Protein 6JM5 (pdb70)

Solvent-accessible surface area: 13372 Å² total; per-residue (Å²): 187,49,20,65,19,104,77,40,41,101,81,136,103,24,109,53,58,30,71,10,86,7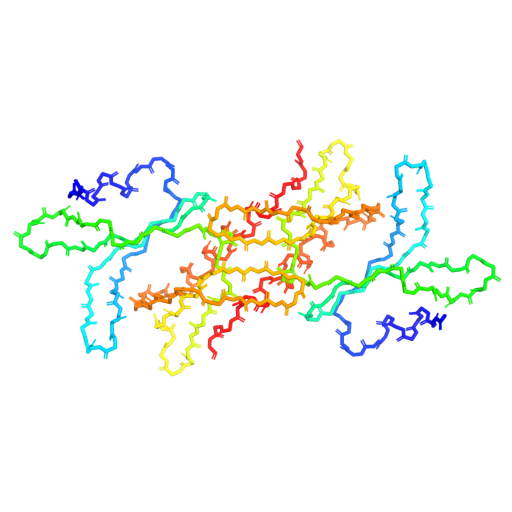,27,78,195,60,78,112,88,62,64,2,20,0,0,0,16,46,75,33,4,34,2,0,46,71,31,154,98,116,204,37,40,0,105,72,78,18,139,33,10,0,40,2,6,6,58,0,30,8,148,163,203,81,54,68,28,2,13,0,58,5,4,41,11,29,78,115,28,72,95,67,118,35,101,19,94,1,39,1,94,116,4,54,98,0,6,127,11,0,35,87,11,12,26,130,42,14,43,39,31,102,83,106,28,67,18,103,80,38,40,102,83,132,102,24,111,51,55,32,70,11,90,3,25,76,186,62,78,108,76,63,61,2,18,0,0,0,17,46,76,33,6,32,1,0,34,69,20,152,97,131,202,41,49,0,113,76,72,16,140,31,12,1,38,2,13,11,47,0,28,5,133,138,191,82,52,69,29,2,13,0,58,6,5,40,10,31,79,116,29,67,96,67,116,35,98,30,92,2,47,0,91,117,4,54,102,0,4,128,13,0,36,85,11,12,18,124,43,22,43,48,42,124

Nearest PDB structures (foldseek):
  6jm5-assembly2_B  TM=1.007E+00  e=1.416E-21  Homo sapiens
  8qqf-assembly1_A  TM=9.813E-01  e=1.128E-19  Homo sapiens
  8qqf-assembly2_C  TM=9.822E-01  e=1.355E-18  Homo sapiens
  7lc1-assembly1_B  TM=6.360E-01  e=8.301E-04  Homo sapiens
  6tse-assembly2_B  TM=6.386E-01  e=2.499E-02  Homo sapiens

Radius of gyration: 20.98 Å; Cα contacts (8 Å, |Δi|>4): 576; chains: 2; bounding box: 75×45×26 Å

Structure (mmCIF, N/CA/C/O backbone):
data_6JM5
#
_entry.id   6JM5
#
_cell.length_a   130.822
_cell.length_b   48.950
_cell.length_c   47.439
_cell.angle_alpha   90.000
_cell.angle_beta   109.640
_cell.angle_gamma   90.000
#
_symmetry.space_group_name_H-M   'C 1 2 1'
#
loop_
_entity.id
_entity.type
_entity.pdbx_description
1 polymer 'TBC1 domain family member 23'
2 non-polymer 'SODIUM ION'
3 water water
#
loop_
_atom_site.group_PDB
_atom_site.id
_atom_site.type_symbol
_atom_site.label_atom_id
_atom_site.label_alt_id
_atom_site.label_comp_id
_atom_site.label_asym_id
_atom_site.label_entity_id
_atom_site.label_seq_id
_atom_site.pdbx_PDB_ins_code
_atom_site.Cartn_x
_atom_site.Cartn_y
_atom_site.Cartn_z
_atom_site.occupancy
_atom_site.B_iso_or_equiv
_atom_site.auth_seq_id
_atom_site.auth_comp_id
_atom_site.auth_asym_id
_atom_site.auth_atom_id
_atom_site.pdbx_PDB_model_num
ATOM 1 N N . GLU A 1 1 ? -5.509 35.940 21.102 1.00 28.51 18 GLU A N 1
ATOM 2 C CA . GLU A 1 1 ? -4.501 34.875 20.864 1.00 24.16 18 GLU A CA 1
ATOM 3 C C . GLU A 1 1 ? -4.773 34.130 19.548 1.00 21.17 18 GLU A C 1
ATOM 4 O O . GLU A 1 1 ? -3.858 33.633 18.955 1.00 21.15 18 GLU A O 1
ATOM 10 N N . VAL A 1 2 ? -6.039 34.012 19.124 1.00 19.88 19 VAL A N 1
ATOM 11 C CA . VAL A 1 2 ? -6.342 33.446 17.791 1.00 17.20 19 VAL A CA 1
ATOM 12 C C . VAL A 1 2 ? -6.006 34.520 16.756 1.00 13.99 19 VAL A C 1
ATOM 13 O O . VAL A 1 2 ? -6.295 35.674 16.980 1.00 15.80 19 VAL A O 1
ATOM 17 N N . VAL A 1 3 ? -5.375 34.132 15.639 1.00 12.73 20 VAL A N 1
ATOM 18 C CA . VAL A 1 3 ? -5.001 35.088 14.610 1.00 12.96 20 VAL A CA 1
ATOM 19 C C . VAL A 1 3 ? -5.553 34.620 13.261 1.00 12.41 20 VAL A C 1
ATOM 20 O O . VAL A 1 3 ? -5.814 33.442 13.057 1.00 11.71 20 VAL A O 1
ATOM 24 N N . ASN A 1 4 ? -5.665 35.581 12.342 1.00 13.05 21 ASN A N 1
ATOM 25 C CA . ASN A 1 4 ? -6.071 35.331 10.981 1.00 11.66 21 ASN A CA 1
ATOM 26 C C . ASN A 1 4 ? -4.805 35.049 10.165 1.00 11.63 21 ASN A C 1
ATOM 27 O O . ASN A 1 4 ? -3.894 35.868 10.141 1.00 11.16 21 ASN A O 1
ATOM 32 N N . ILE A 1 5 ? -4.766 33.887 9.513 1.00 10.04 22 ILE A N 1
ATOM 33 C CA . ILE A 1 5 ? -3.563 33.420 8.788 1.00 10.15 22 ILE A CA 1
ATOM 34 C C . ILE A 1 5 ? -3.237 34.401 7.663 1.00 9.95 22 ILE A C 1
ATOM 35 O O . ILE A 1 5 ? -2.080 34.823 7.528 1.00 9.04 22 ILE A O 1
ATOM 40 N N . GLN A 1 6 ? -4.245 34.778 6.872 1.00 12.13 23 GLN A N 1
ATOM 41 C CA . GLN A 1 6 ? -3.989 35.646 5.713 1.00 13.16 23 GLN A CA 1
ATOM 42 C C . GLN A 1 6 ? -3.456 37.012 6.176 1.00 12.01 23 GLN A C 1
ATOM 43 O O . GLN A 1 6 ? -2.553 37.570 5.564 1.00 14.10 23 GLN A O 1
ATOM 49 N N . THR A 1 7 ? -4.012 37.550 7.266 1.00 13.39 24 THR A N 1
ATOM 50 C CA . THR A 1 7 ? -3.533 38.811 7.828 1.00 13.12 24 THR A CA 1
ATOM 51 C C . THR A 1 7 ? -2.032 38.713 8.143 1.00 12.74 24 THR A C 1
ATOM 52 O O . THR A 1 7 ? -1.253 39.616 7.841 1.00 13.14 24 THR A O 1
ATOM 56 N N . TRP A 1 8 ? -1.635 37.612 8.778 1.00 11.35 25 TRP A N 1
ATOM 57 C CA . TRP A 1 8 ? -0.238 37.441 9.190 1.00 10.20 25 TRP A CA 1
ATOM 58 C C . TRP A 1 8 ? 0.680 37.266 7.976 1.00 10.32 25 TRP A C 1
ATOM 59 O O . TRP A 1 8 ? 1.763 37.854 7.942 1.00 12.33 25 TRP A O 1
ATOM 70 N N . ILE A 1 9 ? 0.263 36.475 6.989 1.00 10.30 26 ILE A N 1
ATOM 71 C CA . ILE A 1 9 ? 1.073 36.277 5.774 1.00 11.98 26 ILE A CA 1
ATOM 72 C C . ILE A 1 9 ? 1.351 37.635 5.126 1.00 13.30 26 ILE A C 1
ATOM 73 O O . ILE A 1 9 ? 2.439 37.849 4.562 1.00 15.25 26 ILE A O 1
ATOM 78 N N . ASN A 1 10 ? 0.351 38.527 5.169 1.00 13.15 27 ASN A N 1
ATOM 79 C CA . ASN A 1 10 ? 0.385 39.804 4.444 1.00 15.33 27 ASN A CA 1
ATOM 80 C C . ASN A 1 10 ? 1.109 40.902 5.237 1.00 14.64 27 ASN A C 1
ATOM 81 O O . ASN A 1 10 ? 1.306 42.007 4.717 1.00 16.99 27 ASN A O 1
ATOM 86 N N . LYS A 1 11 ? 1.523 40.617 6.473 1.00 13.87 28 LYS A N 1
ATOM 87 C CA . LYS A 1 11 ? 2.230 41.620 7.288 1.00 16.64 28 LYS A CA 1
ATOM 88 C C . LYS A 1 11 ? 3.513 42.056 6.581 1.00 18.70 28 LYS A C 1
ATOM 89 O O . LYS A 1 11 ? 4.249 41.215 6.059 1.00 16.31 28 LYS A O 1
ATOM 95 N N . PRO A 1 12 ? 3.815 43.378 6.537 1.00 23.13 29 PRO A N 1
ATOM 96 C CA . PRO A 1 12 ? 5.023 43.892 5.885 1.00 24.67 29 PRO A CA 1
ATOM 97 C C . PRO A 1 12 ? 6.353 43.316 6.402 1.00 21.32 29 PRO A C 1
ATOM 98 O O . PRO A 1 12 ? 7.317 43.211 5.633 1.00 23.35 29 PRO A O 1
ATOM 102 N N . ASP A 1 13 ? 6.406 42.977 7.693 1.00 20.16 30 ASP A N 1
ATOM 103 C CA . ASP A 1 13 ? 7.596 42.418 8.340 1.00 20.84 30 ASP A CA 1
ATOM 104 C C . ASP A 1 13 ? 7.877 40.978 7.879 1.00 16.38 30 ASP A C 1
ATOM 105 O O . ASP A 1 13 ? 8.999 40.478 8.078 1.00 16.98 30 ASP A O 1
ATOM 110 N N . VAL A 1 14 ? 6.866 40.280 7.345 1.00 13.99 31 VAL A N 1
ATOM 111 C CA . VAL A 1 14 ? 7.044 38.877 6.973 1.00 14.74 31 VAL A CA 1
ATOM 112 C C . VAL A 1 14 ? 7.784 38.826 5.638 1.00 14.52 31 VAL A C 1
ATOM 113 O O . VAL A 1 14 ? 7.299 39.376 4.661 1.00 19.97 31 VAL A O 1
ATOM 117 N N . LYS A 1 15 ? 8.961 38.190 5.639 1.00 13.53 32 LYS A N 1
ATOM 118 C CA . LYS A 1 15 ? 9.809 38.059 4.459 1.00 14.90 32 LYS A CA 1
ATOM 119 C C . LYS A 1 15 ? 9.523 36.751 3.710 1.00 11.93 32 LYS A C 1
ATOM 120 O O . LYS A 1 15 ? 9.720 36.712 2.515 1.00 14.54 32 LYS A O 1
ATOM 126 N N . HIS A 1 16 ? 9.145 35.690 4.435 1.00 11.59 33 HIS A N 1
ATOM 127 C CA . HIS A 1 16 ? 8.928 34.370 3.880 1.00 11.41 33 HIS A CA 1
ATOM 128 C C . HIS A 1 16 ? 7.749 33.679 4.563 1.00 9.98 33 HIS A C 1
ATOM 129 O O . HIS A 1 16 ? 7.557 33.797 5.794 1.00 10.35 33 HIS A O 1
ATOM 136 N N . HIS A 1 17 ? 7.008 32.910 3.756 1.00 9.83 34 HIS A N 1
ATOM 137 C CA . HIS A 1 17 ? 5.895 32.103 4.204 1.00 9.55 34 HIS A CA 1
ATOM 138 C C . HIS A 1 17 ? 6.037 30.689 3.643 1.00 9.92 34 HIS A C 1
ATOM 139 O O . HIS A 1 17 ? 6.080 30.525 2.429 1.00 10.81 34 HIS A O 1
ATOM 146 N N . PHE A 1 18 ? 6.094 29.691 4.543 1.00 9.53 35 PHE A N 1
ATOM 147 C CA . PHE A 1 18 ? 6.170 28.294 4.164 1.00 9.61 35 PHE A CA 1
ATOM 148 C C . PHE A 1 18 ? 5.051 27.507 4.830 1.00 9.69 35 PHE A C 1
ATOM 149 O O . PHE A 1 18 ? 5.118 27.200 6.025 1.00 8.83 35 PHE A O 1
ATOM 157 N N . PRO A 1 19 ? 3.991 27.138 4.084 1.00 11.20 36 PRO A N 1
ATOM 158 C CA . PRO A 1 19 ? 3.049 26.133 4.569 1.00 11.32 36 PRO A CA 1
ATOM 159 C C . PRO A 1 19 ? 3.808 24.824 4.826 1.00 10.69 36 PRO A C 1
ATOM 160 O O . PRO A 1 19 ? 4.768 24.496 4.119 1.00 12.69 36 PRO A O 1
ATOM 164 N N . CYS A 1 20 ? 3.389 24.105 5.862 1.00 10.43 37 CYS A N 1
ATOM 165 C CA . CYS A 1 20 ? 4.056 22.881 6.281 1.00 10.46 37 CYS A CA 1
ATOM 166 C C . CYS A 1 20 ? 3.154 22.131 7.265 1.00 10.41 37 CYS A C 1
ATOM 167 O O . CYS A 1 20 ? 2.030 22.555 7.533 1.00 11.28 37 CYS A O 1
ATOM 170 N N . LYS A 1 21 ? 3.632 20.987 7.747 1.00 10.56 38 LYS A N 1
ATOM 171 C CA . LYS A 1 21 ? 3.052 20.324 8.890 1.00 10.91 38 LYS A CA 1
ATOM 172 C C . LYS A 1 21 ? 4.087 20.243 10.004 1.00 10.44 38 LYS A C 1
ATOM 173 O O . LYS A 1 21 ? 5.249 19.912 9.756 1.00 11.28 38 LYS A O 1
ATOM 179 N N . GLU A 1 22 ? 3.659 20.578 11.225 1.00 11.11 39 GLU A N 1
ATOM 180 C CA . GLU A 1 22 ? 4.523 20.375 12.373 1.00 10.87 39 GLU A CA 1
ATOM 181 C C . GLU A 1 22 ? 4.419 18.907 12.784 1.00 11.85 39 GLU A C 1
ATOM 182 O O . GLU A 1 22 ? 3.312 18.406 12.992 1.00 12.42 39 GLU A O 1
ATOM 188 N N . VAL A 1 23 ? 5.581 18.244 12.903 1.00 12.48 40 VAL A N 1
ATOM 189 C CA . VAL A 1 23 ? 5.653 16.831 13.225 1.00 14.26 40 VAL A CA 1
ATOM 190 C C . VAL A 1 23 ? 5.945 16.639 14.719 1.00 14.98 40 VAL A C 1
ATOM 191 O O . VAL A 1 23 ? 6.911 17.185 15.257 1.00 14.26 40 VAL A O 1
ATOM 195 N N . LYS A 1 24 ? 5.118 15.819 15.380 1.00 17.63 41 LYS A N 1
ATOM 196 C CA . LYS A 1 24 ? 5.331 15.450 16.787 1.00 21.15 41 LYS A CA 1
ATOM 197 C C . LYS A 1 24 ? 5.783 13.989 16.884 1.00 27.66 41 LYS A C 1
ATOM 198 O O . LYS A 1 24 ? 5.521 13.198 15.976 1.00 28.98 41 LYS A O 1
ATOM 204 N N . GLU A 1 25 ? 6.435 13.647 18.007 1.00 31.78 42 GLU A N 1
ATOM 205 C CA . GLU A 1 25 ? 6.888 12.277 18.324 1.00 35.07 42 GLU A CA 1
ATOM 206 C C . GLU A 1 25 ? 5.699 11.312 18.290 1.00 37.47 42 GLU A C 1
ATOM 207 O O . GLU A 1 25 ? 5.808 10.206 17.767 1.00 45.23 42 GLU A O 1
ATOM 213 N N . SER A 1 26 ? 4.590 11.725 18.908 1.00 40.70 43 SER A N 1
ATOM 214 C CA . SER A 1 26 ? 3.286 11.179 18.588 1.00 41.54 43 SER A CA 1
ATOM 215 C C . SER A 1 26 ? 3.097 11.383 17.085 1.00 46.58 43 SER A C 1
ATOM 216 O O . SER A 1 26 ? 3.334 12.481 16.605 1.00 58.78 43 SER A O 1
ATOM 219 N N . GLY A 1 27 ? 2.676 10.355 16.348 1.00 48.42 44 GLY A N 1
ATOM 220 C CA . GLY A 1 27 ? 2.617 10.453 14.880 1.00 41.98 44 GLY A CA 1
ATOM 221 C C . GLY A 1 27 ? 1.807 11.644 14.362 1.00 33.10 44 GLY A C 1
ATOM 222 O O . GLY A 1 27 ? 1.534 11.701 13.173 1.00 33.18 44 GLY A O 1
ATOM 223 N N . HIS A 1 28 ? 1.435 12.600 15.231 1.00 27.73 45 HIS A N 1
ATOM 224 C CA . HIS A 1 28 ? 0.589 13.747 14.843 1.00 24.83 45 HIS A CA 1
ATOM 225 C C . HIS A 1 28 ? 1.379 14.701 13.937 1.00 20.13 45 HIS A C 1
ATOM 226 O O . HIS A 1 28 ? 2.540 15.032 14.211 1.00 22.00 45 HIS A O 1
ATOM 233 N N . MET A 1 29 ? 0.737 15.136 12.854 1.00 19.08 46 MET A N 1
ATOM 234 C CA . MET A 1 29 ? 1.300 16.121 11.946 1.00 18.68 46 MET A CA 1
ATOM 235 C C . MET A 1 29 ? 0.286 17.248 11.731 1.00 17.05 46 MET A C 1
ATOM 236 O O . MET A 1 29 ? -0.786 17.023 11.135 1.00 18.72 46 MET A O 1
ATOM 241 N N . PHE A 1 30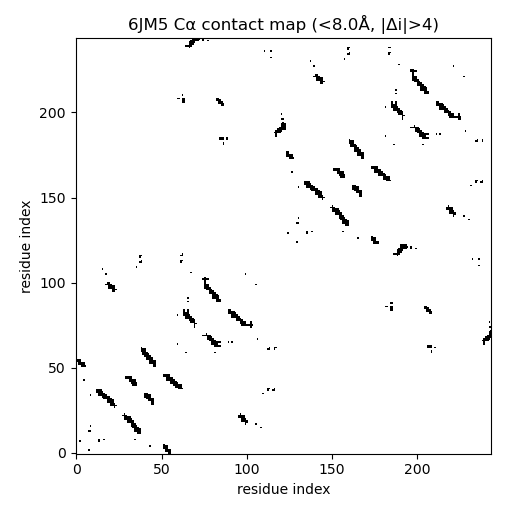 ? 0.575 18.425 12.291 1.00 17.16 4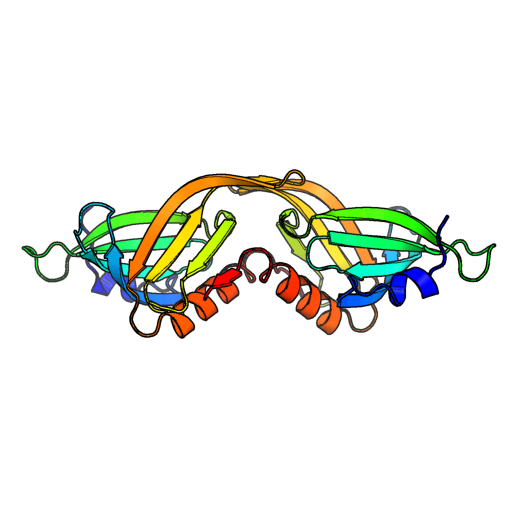7 PHE A N 1
ATOM 242 C CA . PHE A 1 30 ? -0.390 19.540 12.342 1.00 13.65 47 PHE A CA 1
ATOM 243 C C . PHE A 1 30 ? -0.196 20.511 11.187 1.00 11.62 47 PHE A C 1
ATOM 244 O O . PHE A 1 30 ? 0.866 21.118 11.061 1.00 11.09 47 PHE A O 1
ATOM 252 N N . PRO A 1 31 ? -1.211 20.720 10.317 1.00 12.73 48 PRO A N 1
ATOM 253 C CA . PRO A 1 31 ? -1.121 21.762 9.294 1.00 12.66 48 PRO A CA 1
ATOM 254 C C . PRO A 1 31 ? -0.765 23.106 9.934 1.00 11.57 48 PRO A C 1
ATOM 255 O O . PRO A 1 31 ? -1.387 23.497 10.907 1.00 12.95 48 PRO A O 1
ATOM 259 N N . SER A 1 32 ? 0.274 23.756 9.388 1.00 9.94 49 SER A N 1
ATOM 260 C CA . SER A 1 32 ? 0.879 24.909 9.979 1.00 9.10 49 SER A CA 1
ATOM 261 C C . SER A 1 32 ? 1.416 25.836 8.881 1.00 8.11 49 SER A C 1
ATOM 262 O O . SER A 1 32 ? 1.425 25.507 7.669 1.00 8.20 49 SER A O 1
ATOM 265 N N . HIS A 1 33 ? 1.906 26.989 9.329 1.00 8.37 50 HIS A N 1
ATOM 266 C CA . HIS A 1 33 ? 2.514 27.999 8.483 1.00 8.04 50 HIS A CA 1
ATOM 267 C C . HIS A 1 33 ? 3.728 28.574 9.204 1.00 7.56 50 HIS A C 1
ATOM 268 O O . HIS A 1 33 ? 3.602 29.090 10.318 1.00 7.93 50 HIS A O 1
ATOM 275 N N . LEU A 1 34 ? 4.894 28.478 8.562 1.00 7.54 51 LEU A N 1
ATOM 276 C CA . LEU A 1 34 ? 6.090 29.145 9.048 1.00 7.14 51 LEU A CA 1
ATOM 277 C C . LEU A 1 34 ? 6.141 30.534 8.430 1.00 7.66 51 LEU A C 1
ATOM 278 O O . LEU A 1 34 ? 6.049 30.677 7.217 1.00 8.21 51 LEU A O 1
ATOM 283 N N . LEU A 1 35 ? 6.280 31.545 9.280 1.00 8.03 52 LEU A N 1
ATOM 284 C CA . LEU A 1 35 ? 6.465 32.907 8.851 1.00 8.11 52 LEU A CA 1
ATOM 285 C C . LEU A 1 35 ? 7.807 33.411 9.385 1.00 8.40 52 LEU A C 1
ATOM 286 O O . LEU A 1 35 ? 8.084 33.326 10.592 1.00 9.69 52 LEU A O 1
ATOM 291 N N . VAL A 1 36 ? 8.640 33.928 8.473 1.00 7.62 53 VAL A N 1
ATOM 292 C CA . VAL A 1 36 ? 9.978 34.372 8.812 1.00 7.99 53 VAL A CA 1
ATOM 293 C C . VAL A 1 36 ? 10.062 35.882 8.619 1.00 8.08 53 VAL A C 1
ATOM 294 O O . VAL A 1 36 ? 9.792 36.392 7.512 1.00 9.72 53 VAL A O 1
ATOM 298 N N . THR A 1 37 ? 10.436 36.587 9.690 1.00 9.53 54 THR A N 1
ATOM 299 C CA . THR A 1 37 ? 10.683 38.016 9.673 1.00 10.43 54 THR A CA 1
ATOM 300 C C . THR A 1 37 ? 12.204 38.238 9.630 1.00 11.14 54 THR A C 1
ATOM 301 O O . THR A 1 37 ? 12.983 37.284 9.473 1.00 12.24 54 THR A O 1
ATOM 305 N N . ALA A 1 38 ? 12.629 39.491 9.782 1.00 12.07 55 ALA A N 1
ATOM 306 C CA . ALA A 1 38 ? 14.052 39.802 9.819 1.00 13.36 55 ALA A CA 1
ATOM 307 C C . ALA A 1 38 ? 14.694 39.236 11.095 1.00 13.36 55 ALA A C 1
ATOM 308 O O . ALA A 1 38 ? 15.904 39.056 11.139 1.00 15.07 55 ALA A O 1
ATOM 310 N N . THR A 1 39 ? 13.889 38.950 12.127 1.00 10.93 56 THR A N 1
ATOM 311 C CA . THR A 1 39 ? 14.469 38.596 13.403 1.00 11.80 56 THR A CA 1
ATOM 312 C C . THR A 1 39 ? 13.936 37.297 13.994 1.00 9.62 56 THR A C 1
ATOM 313 O O . THR A 1 39 ? 14.610 36.740 14.863 1.00 10.79 56 THR A O 1
ATOM 317 N N . HIS A 1 40 ? 12.752 36.836 13.578 1.00 8.80 57 HIS A N 1
ATOM 318 C CA . HIS A 1 40 ? 12.107 35.682 14.219 1.00 8.06 57 HIS A CA 1
ATOM 319 C C . HIS A 1 40 ? 11.487 34.738 13.183 1.00 7.22 57 HIS A C 1
ATOM 320 O O . HIS A 1 40 ? 11.172 35.140 12.055 1.00 8.74 57 HIS A O 1
ATOM 327 N N . MET A 1 41 ? 11.293 33.490 13.605 1.00 6.95 58 MET A N 1
ATOM 328 C CA . MET A 1 41 ? 10.458 32.547 12.886 1.00 7.18 58 MET A CA 1
ATOM 329 C C . MET A 1 41 ? 9.255 32.200 13.764 1.00 7.09 58 MET A C 1
ATOM 330 O O . MET A 1 41 ? 9.417 31.828 14.927 1.00 8.11 58 MET A O 1
ATOM 335 N N . TYR A 1 42 ? 8.068 32.342 13.180 1.00 7.20 59 TYR A N 1
ATOM 336 C CA . TYR A 1 42 ? 6.800 32.030 13.809 1.00 7.89 59 TYR A CA 1
ATOM 337 C C . TYR A 1 42 ? 6.241 30.760 13.175 1.00 8.29 59 TYR A C 1
ATOM 338 O O . TYR A 1 42 ? 6.361 30.549 11.954 1.00 8.92 59 TYR A O 1
ATOM 347 N N . CYS A 1 43 ? 5.581 29.935 13.991 1.00 8.31 60 CYS A N 1
ATOM 348 C CA . CYS A 1 43 ? 4.799 28.857 13.487 1.00 9.25 60 CYS A CA 1
ATOM 349 C C . CYS A 1 43 ? 3.343 29.105 13.905 1.00 9.38 60 CYS A C 1
ATOM 350 O O . CYS A 1 43 ? 3.063 29.205 15.086 1.00 8.95 60 CYS A O 1
ATOM 353 N N . LEU A 1 44 ? 2.484 29.275 12.906 1.00 9.47 61 LEU A N 1
ATOM 354 C CA . LEU A 1 44 ? 1.045 29.371 13.081 1.00 10.09 61 LEU A CA 1
ATOM 355 C C . LEU A 1 44 ? 0.426 27.997 12.837 1.00 10.01 61 LEU A C 1
ATOM 356 O O . LEU A 1 44 ? 0.539 27.445 11.751 1.00 11.79 61 LEU A O 1
ATOM 361 N N . ARG A 1 45 ? -0.265 27.462 13.848 1.00 11.10 62 ARG A N 1
ATOM 362 C CA . ARG A 1 45 ? -0.906 26.171 13.696 1.00 10.65 62 ARG A CA 1
ATOM 363 C C . ARG A 1 45 ? -2.380 26.394 13.341 1.00 11.23 62 ARG A C 1
ATOM 364 O O . ARG A 1 45 ? -3.068 27.086 14.063 1.00 10.58 62 ARG A O 1
ATOM 372 N N . GLU A 1 46 ? -2.823 25.793 12.238 1.00 11.48 63 GLU A N 1
ATOM 373 C CA . GLU A 1 46 ? -4.214 25.930 11.780 1.00 12.47 63 GLU A CA 1
ATOM 374 C C . GLU A 1 46 ? -5.157 25.351 12.843 1.00 13.91 63 GLU A C 1
ATOM 375 O O . GLU A 1 46 ? -4.852 24.353 13.465 1.00 15.08 63 GLU A O 1
ATOM 381 N N . ILE A 1 47 ? -6.289 26.036 13.029 1.00 14.39 64 ILE A N 1
ATOM 382 C CA . ILE A 1 47 ? -7.425 25.534 13.788 1.00 14.74 64 ILE A CA 1
ATOM 383 C C . ILE A 1 47 ? -8.405 24.931 12.776 1.00 16.81 64 ILE A C 1
ATOM 384 O O . ILE A 1 47 ? -9.055 25.653 12.032 1.00 17.65 64 ILE A O 1
ATOM 389 N N . VAL A 1 48 ? -8.481 23.602 12.745 1.00 19.36 65 VAL A N 1
ATOM 390 C CA . VAL A 1 48 ? -9.198 22.886 11.676 1.00 23.19 65 VAL A CA 1
ATOM 391 C C . VAL A 1 48 ? -10.689 23.233 11.717 1.00 21.80 65 VAL A C 1
ATOM 392 O O . VAL A 1 48 ? -11.368 23.151 10.692 1.00 27.34 65 VAL A O 1
ATOM 396 N N . SER A 1 49 ? -11.190 23.611 12.897 1.00 17.26 66 SER A N 1
ATOM 397 C CA . SER A 1 49 ? -12.614 23.850 13.073 1.00 15.94 66 SER A CA 1
ATOM 398 C C . SER A 1 49 ? -12.986 25.326 12.860 1.00 15.75 66 SER A C 1
ATOM 399 O O . SER A 1 49 ? -14.153 25.673 12.982 1.00 13.95 66 SER A O 1
ATOM 402 N N . ARG A 1 50 ? -12.005 26.193 12.580 1.00 15.26 67 ARG A N 1
ATOM 403 C CA . ARG A 1 50 ? -12.250 27.610 12.375 1.00 15.97 67 ARG A CA 1
ATOM 404 C C . ARG A 1 50 ? -11.481 28.087 11.141 1.00 15.66 67 ARG A C 1
ATOM 405 O O . ARG A 1 50 ? -10.283 28.399 11.201 1.00 16.48 67 ARG A O 1
ATOM 413 N N . LYS A 1 51 ? -12.225 28.195 10.045 1.00 16.13 68 LYS A N 1
ATOM 414 C CA . LYS A 1 51 ? -11.710 28.557 8.741 1.00 17.78 68 LYS A CA 1
ATOM 415 C C . LYS A 1 51 ? -10.833 29.806 8.837 1.00 13.71 68 LYS A C 1
ATOM 416 O O . LYS A 1 51 ? -11.268 30.834 9.336 1.00 14.82 68 LYS A O 1
ATOM 422 N N . GLY A 1 52 ? -9.600 29.694 8.339 1.00 13.08 69 GLY A N 1
ATOM 423 C CA . GLY A 1 52 ? -8.711 30.824 8.162 1.00 13.39 69 GLY A CA 1
ATOM 424 C C . GLY A 1 52 ? -7.954 31.259 9.413 1.00 11.50 69 GLY A C 1
ATOM 425 O O . GLY A 1 52 ? -7.191 32.200 9.334 1.00 14.01 69 GLY A O 1
ATOM 426 N N . LEU A 1 53 ? -8.167 30.588 10.553 1.00 10.20 70 LEU A N 1
ATOM 427 C CA . LEU A 1 53 ? -7.600 31.037 11.817 1.00 10.43 70 LEU A CA 1
ATOM 428 C C . LEU A 1 53 ? -6.518 30.059 12.286 1.00 10.87 70 LEU A C 1
ATOM 429 O O . LEU A 1 53 ? -6.490 28.888 11.909 1.00 11.30 70 LEU A O 1
ATOM 434 N N . ALA A 1 54 ? -5.641 30.576 13.143 1.00 10.33 71 ALA A N 1
ATOM 435 C CA . ALA A 1 54 ? -4.542 29.820 13.714 1.00 10.53 71 ALA A CA 1
ATOM 436 C C . ALA A 1 54 ? -4.242 30.319 15.133 1.00 11.66 71 ALA A C 1
ATOM 437 O O . ALA A 1 54 ? -4.687 31.407 15.533 1.00 12.62 71 ALA A O 1
ATOM 439 N N . TYR A 1 55 ? -3.492 29.497 15.878 1.00 12.58 72 TYR A N 1
ATOM 440 C CA . TYR A 1 55 ? -2.790 29.913 17.087 1.00 14.54 72 TYR A CA 1
ATOM 441 C C . TYR A 1 55 ? -1.310 30.139 16.737 1.00 12.20 72 TYR A C 1
ATOM 442 O O . TYR A 1 55 ? -0.759 29.464 15.846 1.00 10.88 72 TYR A O 1
ATOM 451 N N . ILE A 1 56 ? -0.660 31.062 17.450 1.00 11.30 73 ILE A N 1
ATOM 452 C CA . ILE A 1 56 ? 0.815 31.198 17.384 1.00 11.74 73 ILE A CA 1
ATOM 453 C C . ILE A 1 56 ? 1.398 30.094 18.268 1.00 11.57 73 ILE A C 1
ATOM 454 O O . ILE A 1 56 ? 1.326 30.172 19.509 1.00 13.69 73 ILE A O 1
ATOM 459 N N . GLN A 1 57 ? 1.874 29.024 17.629 1.00 12.32 74 GLN A N 1
ATOM 460 C CA . GLN A 1 57 ? 2.343 27.831 18.314 1.00 12.11 74 GLN A CA 1
ATOM 461 C C . GLN A 1 57 ? 3.753 28.053 18.870 1.00 11.30 74 GLN A C 1
ATOM 462 O O . GLN A 1 57 ? 4.105 27.522 19.922 1.00 13.58 74 GLN A O 1
ATOM 468 N N A SER A 1 58 ? 4.552 28.854 18.159 0.50 10.66 75 SER A N 1
ATOM 469 N N B SER A 1 58 ? 4.559 28.837 18.151 0.50 10.46 75 SER A N 1
ATOM 470 C CA A SER A 1 58 ? 5.959 29.059 18.464 0.50 9.95 75 SER A CA 1
ATOM 471 C CA B SER A 1 58 ? 5.917 29.122 18.561 0.50 9.26 75 SER A CA 1
ATOM 472 C C A SER A 1 58 ? 6.429 30.391 17.874 0.50 8.92 75 SER A C 1
ATOM 473 C C B SER A 1 58 ? 6.413 30.404 17.893 0.50 8.79 75 SER A C 1
ATOM 474 O O A SER A 1 58 ? 5.956 30.794 16.806 0.50 8.56 75 SER A O 1
ATOM 475 O O B SER A 1 58 ? 5.956 30.780 16.807 0.50 8.54 75 SER A O 1
ATOM 480 N N . ARG A 1 59 ? 7.355 31.048 18.583 1.00 8.60 76 ARG A N 1
ATOM 481 C CA . ARG A 1 59 ? 8.074 32.213 18.105 1.00 8.49 76 ARG A CA 1
ATOM 482 C C . ARG A 1 59 ? 9.520 32.076 18.584 1.00 8.45 76 ARG A C 1
ATOM 483 O O . ARG A 1 59 ? 9.775 32.064 19.803 1.00 11.58 76 ARG A O 1
ATOM 491 N N . GLN A 1 60 ? 10.453 31.938 17.646 1.00 7.27 77 GLN A N 1
ATOM 492 C CA . GLN A 1 60 ? 11.851 31.744 17.990 1.00 6.93 77 GLN A CA 1
ATOM 493 C C . GLN A 1 60 ? 12.705 32.819 17.319 1.00 7.39 77 GLN A C 1
ATOM 494 O O . GLN A 1 60 ? 12.541 33.097 16.110 1.00 7.74 77 GLN A O 1
ATOM 500 N N . ALA A 1 61 ? 13.639 33.396 18.084 1.00 7.29 78 ALA A N 1
ATOM 501 C CA . ALA A 1 61 ? 14.626 34.307 17.503 1.00 8.12 78 ALA A CA 1
ATOM 502 C C . ALA A 1 61 ? 15.550 33.559 16.535 1.00 7.82 78 ALA A C 1
ATOM 503 O O . ALA A 1 61 ? 16.087 32.504 16.854 1.00 8.48 78 ALA A O 1
ATOM 505 N N . LEU A 1 62 ? 15.787 34.165 15.365 1.00 7.39 79 LEU A N 1
ATOM 506 C CA . LEU A 1 62 ? 16.674 33.567 14.379 1.00 7.08 79 LEU A CA 1
ATOM 507 C C . LEU A 1 62 ? 18.096 33.415 14.927 1.00 7.50 79 LEU A C 1
ATOM 508 O O . LEU A 1 62 ? 18.761 32.424 14.612 1.00 8.14 79 LEU A O 1
ATOM 513 N N . ASN A 1 63 ? 18.563 34.372 15.731 1.00 8.32 80 ASN A N 1
ATOM 514 C CA . ASN A 1 63 ? 19.956 34.308 16.256 1.00 8.76 80 ASN A CA 1
ATOM 515 C C . ASN A 1 63 ? 20.129 33.112 17.202 1.00 9.04 80 ASN A C 1
ATOM 516 O O . ASN A 1 63 ? 21.282 32.704 17.450 1.00 10.30 80 ASN A O 1
ATOM 521 N N . SER A 1 64 ? 19.012 32.553 17.693 1.00 8.98 81 SER A N 1
ATOM 522 C CA . SER A 1 64 ? 19.021 31.386 18.610 1.00 7.96 81 SER A CA 1
ATOM 523 C C . SER A 1 64 ? 18.948 30.022 17.905 1.00 7.49 81 SER A C 1
ATOM 524 O O . SER A 1 64 ? 19.017 29.000 18.564 1.00 7.15 81 SER A O 1
ATOM 527 N N . VAL A 1 65 ? 18.801 29.990 16.576 1.00 6.77 82 VAL A N 1
ATOM 528 C CA . VAL A 1 65 ? 18.926 28.761 15.867 1.00 6.69 82 VAL A CA 1
ATOM 529 C C . VAL A 1 65 ? 20.361 28.267 16.027 1.00 6.67 82 VAL A C 1
ATOM 530 O O . VAL A 1 65 ? 21.308 29.043 15.742 1.00 9.82 82 VAL A O 1
ATOM 534 N N . VAL A 1 66 ? 20.514 27.041 16.523 1.00 6.46 83 VAL A N 1
ATOM 535 C CA . VAL A 1 66 ? 21.842 26.434 16.674 1.00 6.75 83 VAL A CA 1
ATOM 536 C C . VAL A 1 66 ? 22.073 25.243 15.733 1.00 7.45 83 VAL A C 1
ATOM 537 O O . VAL A 1 66 ? 23.223 24.870 15.510 1.00 10.93 83 VAL A O 1
ATOM 541 N N . LYS A 1 67 ? 21.018 24.634 15.180 1.00 7.68 84 LYS A N 1
ATOM 542 C CA . LYS A 1 67 ? 21.193 23.572 14.220 1.00 8.50 84 LYS A CA 1
ATOM 543 C C . LYS A 1 67 ? 19.943 23.484 13.358 1.00 8.58 84 LYS A C 1
ATOM 544 O O . LYS A 1 67 ? 18.820 23.691 13.871 1.00 8.26 84 LYS A O 1
ATOM 550 N N . ILE A 1 68 ? 20.137 23.157 12.080 1.00 8.84 85 ILE A N 1
ATOM 551 C CA . ILE A 1 68 ? 19.112 22.793 11.154 1.00 8.63 85 ILE A CA 1
ATOM 552 C C . ILE A 1 68 ? 19.540 21.484 10.487 1.00 10.26 85 ILE A C 1
ATOM 553 O O . ILE A 1 68 ? 20.601 21.458 9.854 1.00 14.54 85 ILE A O 1
ATOM 558 N N . THR A 1 69 ? 18.735 20.428 10.618 1.00 10.14 86 THR A N 1
ATOM 559 C CA . THR A 1 69 ? 19.105 19.085 10.186 1.00 11.38 86 THR A CA 1
ATOM 560 C C . THR A 1 69 ? 17.988 18.444 9.365 1.00 11.12 86 THR A C 1
ATOM 561 O O . THR A 1 69 ? 16.796 18.763 9.511 1.00 11.28 86 THR A O 1
ATOM 565 N N . SER A 1 70 ? 18.395 17.517 8.497 1.00 12.25 87 SER A N 1
ATOM 566 C CA . SER A 1 70 ? 17.459 16.648 7.771 1.00 13.92 87 SER A CA 1
ATOM 567 C C . SER A 1 70 ? 18.188 15.359 7.390 1.00 17.37 87 SER A C 1
ATOM 568 O O . SER A 1 70 ? 19.409 15.346 7.358 1.00 19.97 87 SER A O 1
ATOM 571 N N . LYS A 1 71 ? 17.422 14.306 7.083 1.00 20.94 88 LYS A N 1
ATOM 572 C CA . LYS A 1 71 ? 17.947 13.045 6.561 1.00 23.87 88 LYS A CA 1
ATOM 573 C C . LYS A 1 71 ? 17.676 12.944 5.061 1.00 24.23 88 LYS A C 1
ATOM 574 O O . LYS A 1 71 ? 16.610 13.310 4.599 1.00 24.91 88 LYS A O 1
ATOM 580 N N . LYS A 1 72 ? 18.660 12.379 4.354 1.00 28.03 89 LYS A N 1
ATOM 581 C CA . LYS A 1 72 ? 18.646 12.116 2.922 1.00 30.59 89 LYS A CA 1
ATOM 582 C C . LYS A 1 72 ? 17.395 11.317 2.537 1.00 29.61 89 LYS A C 1
ATOM 583 O O . LYS A 1 72 ? 16.768 11.584 1.500 1.00 36.94 89 LYS A O 1
ATOM 589 N N . LYS A 1 73 ? 17.046 10.340 3.382 1.00 29.60 90 LYS A N 1
ATOM 590 C CA . LYS A 1 73 ? 15.905 9.436 3.178 1.00 33.81 90 LYS A CA 1
ATOM 591 C C . LYS A 1 73 ? 14.576 10.202 3.165 1.00 28.32 90 LYS A C 1
ATOM 592 O O . LYS A 1 73 ? 13.606 9.731 2.582 1.00 31.01 90 LYS A O 1
ATOM 598 N N . HIS A 1 74 ? 14.515 11.338 3.870 1.00 26.52 91 HIS A N 1
ATOM 599 C CA . HIS A 1 74 ? 13.286 12.109 3.985 1.00 26.03 91 HIS A CA 1
ATOM 600 C C . HIS A 1 74 ? 13.630 13.592 3.974 1.00 23.08 91 HIS A C 1
ATOM 601 O O . HIS A 1 74 ? 13.559 14.252 5.005 1.00 19.66 91 HIS A O 1
ATOM 608 N N . PRO A 1 75 ? 14.030 14.141 2.806 1.00 24.29 92 PRO A N 1
ATOM 609 C CA . PRO A 1 75 ? 14.597 15.489 2.709 1.00 23.18 92 PRO A CA 1
ATOM 610 C C . PRO A 1 75 ? 13.672 16.627 3.171 1.00 19.64 92 PRO A C 1
ATOM 611 O O . PRO A 1 75 ? 14.145 17.690 3.541 1.00 21.30 92 PRO A O 1
ATOM 615 N N . GLU A 1 76 ? 12.363 16.379 3.150 1.00 16.12 93 GLU A N 1
ATOM 616 C CA . GLU A 1 76 ? 11.365 17.388 3.464 1.00 16.06 93 GLU A CA 1
ATOM 617 C C . GLU A 1 76 ? 11.158 17.523 4.986 1.00 11.20 93 GLU A C 1
ATOM 618 O O . GLU A 1 76 ? 10.514 18.478 5.417 1.00 10.87 93 GLU A O 1
ATOM 624 N N . LEU A 1 77 ? 11.667 16.573 5.791 1.00 10.21 94 LEU A N 1
ATOM 625 C CA . LEU A 1 77 ? 11.457 16.614 7.242 1.00 10.85 94 LEU A CA 1
ATOM 626 C C . LEU A 1 77 ? 12.659 17.311 7.903 1.00 9.56 94 LEU A C 1
ATOM 627 O O . LEU A 1 77 ? 13.731 16.712 8.060 1.00 10.00 94 LEU A O 1
ATOM 632 N N . ILE A 1 78 ? 12.447 18.567 8.296 1.00 8.45 95 ILE A N 1
ATOM 633 C CA . ILE A 1 78 ? 13.493 19.457 8.799 1.00 7.93 95 ILE A CA 1
ATOM 634 C C . ILE A 1 78 ? 13.387 19.551 10.321 1.00 7.06 95 ILE A C 1
ATOM 635 O O . ILE A 1 78 ? 12.299 19.847 10.841 1.00 6.71 95 ILE A O 1
ATOM 640 N N . THR A 1 79 ? 14.525 19.417 11.007 1.00 6.65 96 THR A N 1
ATOM 641 C CA . THR A 1 79 ? 14.614 19.670 12.428 1.00 6.25 96 THR A CA 1
ATOM 642 C C . THR A 1 79 ? 15.305 21.017 12.651 1.00 6.33 96 THR A C 1
ATOM 643 O O . THR A 1 79 ? 16.401 21.255 12.168 1.00 6.55 96 THR A O 1
ATOM 647 N N . PHE A 1 80 ? 14.684 21.877 13.466 1.00 5.43 97 PHE A N 1
ATOM 648 C CA . PHE A 1 80 ? 15.265 23.132 13.953 1.00 4.93 97 PHE A CA 1
ATOM 649 C C . PHE A 1 80 ? 15.562 22.966 15.433 1.00 5.10 97 PHE A C 1
ATOM 650 O O . PHE A 1 80 ? 14.677 22.548 16.216 1.00 5.61 97 PHE A O 1
ATOM 658 N N . LYS A 1 81 ? 16.793 23.274 15.833 1.00 4.90 98 LYS A N 1
ATOM 659 C CA . LYS A 1 81 ? 17.186 23.276 17.209 1.00 4.90 98 LYS A CA 1
ATOM 660 C C . LYS A 1 81 ? 17.531 24.698 17.605 1.00 5.14 98 LYS A C 1
ATOM 661 O O . LYS A 1 81 ? 18.226 25.413 16.877 1.00 4.92 98 LYS A O 1
ATOM 667 N N . TYR A 1 82 ? 17.011 25.116 18.763 1.00 5.20 99 TYR A N 1
ATOM 668 C CA . TYR A 1 82 ? 17.188 26.442 19.260 1.00 5.24 99 TYR A CA 1
ATOM 669 C C . TYR A 1 82 ? 17.847 26.386 20.629 1.00 4.63 99 TYR A C 1
ATOM 670 O O . TYR A 1 82 ? 17.605 25.438 21.408 1.00 5.34 99 TYR A O 1
ATOM 679 N N . GLY A 1 83 ? 18.621 27.424 20.946 1.00 5.53 100 GLY A N 1
ATOM 680 C CA . GLY A 1 83 ? 19.171 27.525 22.295 1.00 5.28 100 GLY A CA 1
ATOM 681 C C . GLY A 1 83 ? 20.296 28.533 22.354 1.00 5.63 100 GLY A C 1
ATOM 682 O O . GLY A 1 83 ? 20.202 29.587 21.715 1.00 6.84 100 GLY A O 1
ATOM 683 N N . ASN A 1 84 ? 21.322 28.207 23.145 1.00 5.57 101 ASN A N 1
ATOM 684 C CA . ASN A 1 84 ? 22.381 29.125 23.486 1.00 6.06 101 ASN A CA 1
ATOM 685 C C . ASN A 1 84 ? 23.665 28.704 22.764 1.00 6.44 101 ASN A C 1
ATOM 686 O O . ASN A 1 84 ? 23.889 27.525 22.525 1.00 7.44 101 ASN A O 1
ATOM 691 N N . SER A 1 85 ? 24.459 29.696 22.389 1.00 6.22 102 SER A N 1
ATOM 692 C CA . SER A 1 85 ? 25.738 29.505 21.750 1.00 6.99 102 SER A CA 1
ATOM 693 C C . SER A 1 85 ? 26.798 30.285 22.530 1.00 6.62 102 SER A C 1
ATOM 694 O O . SER A 1 85 ? 26.530 31.340 23.075 1.00 7.07 102 SER A O 1
ATOM 697 N N . SER A 1 86 ? 28.013 29.744 22.552 1.00 7.70 103 SER A N 1
ATOM 698 C CA . SER A 1 86 ? 29.154 30.364 23.207 1.00 9.11 103 SER A CA 1
ATOM 699 C C . SER A 1 86 ? 30.436 29.779 22.611 1.00 9.90 103 SER A C 1
ATOM 700 O O . SER A 1 86 ? 30.369 28.866 21.822 1.00 9.32 103 SER A O 1
ATOM 703 N N . ALA A 1 87 ? 31.590 30.276 23.062 1.00 11.54 104 ALA A N 1
ATOM 704 C CA . ALA A 1 87 ? 32.889 29.719 22.680 1.00 13.59 104 ALA A CA 1
ATOM 705 C C . ALA A 1 87 ? 32.964 28.208 22.938 1.00 14.47 104 ALA A C 1
ATOM 706 O O . ALA A 1 87 ? 33.637 27.490 22.180 1.00 20.09 104 ALA A O 1
ATOM 708 N N . SER A 1 88 ? 32.286 27.709 23.978 1.00 15.00 105 SER A N 1
ATOM 709 C CA . SER A 1 88 ? 32.385 26.296 24.356 1.00 18.75 105 SER A CA 1
ATOM 710 C C . SER A 1 88 ? 31.452 25.386 23.528 1.00 16.45 105 SER A C 1
ATOM 711 O O . SER A 1 88 ? 31.596 24.177 23.582 1.00 21.95 105 SER A O 1
ATOM 714 N N . GLY A 1 89 ? 30.506 25.949 22.768 1.00 13.66 106 GLY A N 1
ATOM 715 C CA . GLY A 1 89 ? 29.605 25.144 21.935 1.00 12.35 106 GLY A CA 1
ATOM 716 C C . GLY A 1 89 ? 28.161 25.630 22.007 1.00 10.60 106 GLY A C 1
ATOM 717 O O . GLY A 1 89 ? 27.920 26.812 22.238 1.00 9.90 106 GLY A O 1
ATOM 718 N N . ILE A 1 90 ? 27.214 24.700 21.808 1.00 10.15 107 ILE A N 1
ATOM 719 C CA . ILE A 1 90 ? 25.800 25.030 21.810 1.00 9.10 107 ILE A CA 1
ATOM 720 C C . ILE A 1 90 ? 25.085 24.255 22.913 1.00 9.37 107 ILE A C 1
ATOM 721 O O . ILE A 1 90 ? 25.506 23.179 23.318 1.00 13.90 107 ILE A O 1
ATOM 726 N N . GLU A 1 91 ? 24.047 24.901 23.449 1.00 8.01 108 GLU A N 1
ATOM 727 C CA . GLU A 1 91 ? 23.164 24.340 24.474 1.00 6.82 108 GLU A CA 1
ATOM 728 C C . GLU A 1 91 ? 21.764 24.324 23.873 1.00 6.73 108 GLU A C 1
ATOM 729 O O . GLU A 1 91 ? 21.209 25.398 23.621 1.00 6.73 108 GLU A O 1
ATOM 735 N N . ILE A 1 92 ? 21.211 23.124 23.657 1.00 6.51 109 ILE A N 1
ATOM 736 C CA . ILE A 1 92 ? 19.926 22.985 22.988 1.00 6.76 109 ILE A CA 1
ATOM 737 C C . ILE A 1 92 ? 18.817 23.131 24.031 1.00 5.50 109 ILE A C 1
ATOM 738 O O . ILE A 1 92 ? 18.812 22.381 25.022 1.00 5.83 109 ILE A O 1
ATOM 743 N N . LEU A 1 93 ? 17.878 24.046 23.792 1.00 5.74 110 LEU A N 1
ATOM 744 C CA . LEU A 1 93 ? 16.779 24.269 24.722 1.00 6.27 110 LEU A CA 1
ATOM 745 C C . LEU A 1 93 ? 15.420 23.919 24.118 1.00 5.86 110 LEU A C 1
ATOM 746 O O . LEU A 1 93 ? 14.473 23.675 24.890 1.00 6.62 110 LEU A O 1
ATOM 751 N N . ALA A 1 94 ? 15.281 23.946 22.785 1.00 4.81 111 ALA A N 1
ATOM 752 C CA . ALA A 1 94 ? 14.024 23.600 22.132 1.00 4.89 111 ALA A CA 1
ATOM 753 C C . ALA A 1 94 ? 14.285 22.958 20.773 1.00 4.61 111 ALA A C 1
ATOM 754 O O . ALA A 1 94 ? 15.268 23.297 20.092 1.00 5.32 111 ALA A O 1
ATOM 756 N N . ILE A 1 95 ? 13.391 22.067 20.368 1.00 4.77 112 ILE A N 1
ATOM 757 C CA . ILE A 1 95 ? 13.465 21.370 19.106 1.00 5.29 112 ILE A CA 1
ATOM 758 C C . ILE A 1 95 ? 12.083 21.338 18.468 1.00 5.83 112 ILE A C 1
ATOM 759 O O . ILE A 1 95 ? 11.110 20.928 19.123 1.00 7.12 112 ILE A O 1
ATOM 764 N N . GLU A 1 96 ? 12.023 21.777 17.213 1.00 5.85 113 GLU A N 1
ATOM 765 C CA . GLU A 1 96 ? 10.757 21.751 16.446 1.00 6.74 113 GLU A CA 1
ATOM 766 C C . GLU A 1 96 ? 11.033 21.061 15.104 1.00 6.77 113 GLU A C 1
ATOM 767 O O . GLU A 1 96 ? 12.047 21.357 14.498 1.00 8.63 113 GLU A O 1
ATOM 773 N N . ARG A 1 97 ? 10.118 20.213 14.657 1.00 6.56 114 ARG A N 1
ATOM 774 C CA . ARG A 1 97 ? 10.291 19.473 13.380 1.00 7.53 114 ARG A CA 1
ATOM 775 C C . ARG A 1 97 ? 9.117 19.769 12.451 1.00 7.65 114 ARG A C 1
ATOM 776 O O . ARG A 1 97 ? 7.988 19.755 12.913 1.00 7.15 114 ARG A O 1
ATOM 784 N N . TYR A 1 98 ? 9.417 19.984 11.177 1.00 6.84 115 TYR A N 1
ATOM 785 C CA . TYR A 1 98 ? 8.393 20.325 10.209 1.00 7.44 115 TYR A CA 1
ATOM 786 C C . TYR A 1 98 ? 8.606 19.532 8.918 1.00 7.84 115 TYR A C 1
ATOM 787 O O . TYR A 1 98 ? 9.741 19.356 8.467 1.00 8.92 115 TYR A O 1
ATOM 796 N N . LEU A 1 99 ? 7.493 19.074 8.336 1.00 8.16 116 LEU A N 1
ATOM 797 C CA . LEU A 1 99 ? 7.480 18.514 7.009 1.00 9.60 116 LEU A CA 1
ATOM 798 C C . LEU A 1 99 ? 7.118 19.657 6.065 1.00 9.32 116 LEU A C 1
ATOM 799 O O . LEU A 1 99 ? 5.973 20.141 6.080 1.00 10.66 116 LEU A O 1
ATOM 804 N N . ILE A 1 100 ? 8.107 20.084 5.266 1.00 9.71 117 ILE A N 1
ATOM 805 C CA . ILE A 1 100 ? 7.983 21.280 4.437 1.00 10.12 117 ILE A CA 1
ATOM 806 C C . ILE A 1 100 ? 8.083 20.870 2.977 1.00 12.50 117 ILE A C 1
ATOM 807 O O . ILE A 1 100 ? 9.147 20.441 2.552 1.00 15.34 117 ILE A O 1
ATOM 812 N N . PRO A 1 101 ? 7.004 20.996 2.174 1.00 16.05 118 PRO A N 1
ATOM 813 C CA . PRO A 1 101 ? 7.116 20.808 0.725 1.00 18.88 118 PRO A CA 1
ATOM 814 C C . PRO A 1 101 ? 8.133 21.828 0.183 1.00 23.64 118 PRO A C 1
ATOM 815 O O . PRO A 1 101 ? 8.113 22.996 0.587 1.00 27.81 118 PRO A O 1
ATOM 819 N N . ASN A 1 102 ? 9.042 21.377 -0.678 1.00 29.21 119 ASN A N 1
ATOM 820 C CA . ASN A 1 102 ? 10.145 22.233 -1.153 1.00 31.97 119 ASN A CA 1
ATOM 821 C C . ASN A 1 102 ? 10.934 22.781 0.054 1.00 27.03 119 ASN A C 1
ATOM 822 O O . ASN A 1 102 ? 11.217 23.980 0.172 1.00 25.39 119 ASN A O 1
ATOM 827 N N . ALA A 1 103 ? 11.321 21.870 0.948 1.00 21.53 120 ALA A N 1
ATOM 828 C CA . ALA A 1 103 ? 12.080 22.211 2.153 1.00 15.41 120 ALA A CA 1
ATOM 829 C C . ALA A 1 103 ? 13.409 22.883 1.796 1.00 16.39 120 ALA A C 1
ATOM 830 O O . ALA A 1 103 ? 13.884 23.718 2.544 1.00 14.37 120 ALA A O 1
ATOM 832 N N . GLY A 1 104 ? 14.003 22.497 0.659 1.00 18.98 121 GLY A N 1
ATOM 833 C CA . GLY A 1 104 ? 15.268 23.079 0.215 1.00 22.47 121 GLY A CA 1
ATOM 834 C C . GLY A 1 104 ? 15.213 24.593 0.106 1.00 21.06 121 GLY A C 1
ATOM 835 O O . GLY A 1 104 ? 16.131 25.286 0.554 1.00 21.67 121 GLY A O 1
ATOM 836 N N . ASP A 1 105 ? 14.132 25.105 -0.491 1.00 22.79 122 ASP A N 1
ATOM 837 C CA . ASP A 1 105 ? 13.927 26.542 -0.663 1.00 23.95 122 ASP A CA 1
ATOM 838 C C . ASP A 1 105 ? 13.735 27.210 0.702 1.00 18.79 122 ASP A C 1
ATOM 839 O O . ASP A 1 105 ? 14.266 28.297 0.937 1.00 19.92 122 ASP A O 1
ATOM 844 N N . ALA A 1 106 ? 12.990 26.543 1.594 1.00 16.28 123 ALA A N 1
ATOM 845 C CA . ALA A 1 106 ? 12.727 27.076 2.912 1.00 15.40 123 ALA A CA 1
ATOM 846 C C . ALA A 1 106 ? 14.024 27.196 3.722 1.00 12.69 123 ALA A C 1
ATOM 847 O O . ALA A 1 106 ? 14.273 28.232 4.321 1.00 13.13 123 ALA A O 1
ATOM 849 N N . THR A 1 107 ? 14.815 26.121 3.775 1.00 12.88 124 THR A N 1
ATOM 850 C CA . THR A 1 107 ? 16.013 26.091 4.599 1.00 12.74 124 THR A CA 1
ATOM 851 C C . THR A 1 107 ? 17.032 27.101 4.050 1.00 11.71 124 THR A C 1
ATOM 852 O O . THR A 1 107 ? 17.677 27.794 4.830 1.00 12.10 124 THR A O 1
ATOM 856 N N . LYS A 1 108 ? 17.113 27.220 2.718 1.00 12.59 125 LYS A N 1
ATOM 857 C CA . LYS A 1 108 ? 17.976 28.221 2.102 1.00 13.63 125 LYS A CA 1
ATOM 858 C C . LYS A 1 108 ? 17.565 29.633 2.552 1.00 12.32 125 LYS A C 1
ATOM 859 O O . LYS A 1 108 ? 18.441 30.454 2.927 1.00 12.78 125 LYS A O 1
ATOM 865 N N . ALA A 1 109 ? 16.256 29.920 2.510 1.00 12.13 126 ALA A N 1
ATOM 866 C CA . ALA A 1 109 ? 15.751 31.249 2.842 1.00 11.72 126 ALA A CA 1
ATOM 867 C C . ALA A 1 109 ? 16.007 31.546 4.321 1.00 10.48 126 ALA A C 1
ATOM 868 O O . ALA A 1 109 ? 16.401 32.656 4.666 1.00 11.21 126 ALA A O 1
ATOM 870 N N . ILE A 1 110 ? 15.759 30.555 5.191 1.00 10.20 127 ILE A N 1
ATOM 871 C CA . ILE A 1 110 ? 15.914 30.759 6.613 1.00 9.68 127 ILE A CA 1
ATOM 872 C C . ILE A 1 110 ? 17.393 30.988 6.951 1.00 9.18 127 ILE A C 1
ATOM 873 O O . ILE A 1 110 ? 17.703 31.890 7.695 1.00 10.19 127 ILE A O 1
ATOM 878 N N . LYS A 1 111 ? 18.287 30.198 6.353 1.00 11.05 128 LYS A N 1
ATOM 879 C CA . LYS A 1 111 ? 19.730 30.350 6.573 1.00 11.82 128 LYS A CA 1
ATOM 880 C C . LYS A 1 111 ? 20.182 31.741 6.100 1.00 11.65 128 LYS A C 1
ATOM 881 O O . LYS A 1 111 ? 20.974 32.394 6.762 1.00 11.83 128 LYS A O 1
ATOM 887 N N . GLN A 1 112 ? 19.653 32.197 4.957 1.00 11.90 129 GLN A N 1
ATOM 888 C CA . GLN A 1 112 ? 19.965 33.530 4.434 1.00 13.70 129 GLN A CA 1
ATOM 889 C C . GLN A 1 112 ? 19.532 34.598 5.447 1.00 12.00 129 GLN A C 1
ATOM 890 O O . GLN A 1 112 ? 20.250 35.528 5.722 1.00 12.87 129 GLN A O 1
ATOM 896 N N . GLN A 1 113 ? 18.354 34.406 6.060 1.00 11.15 130 GLN A N 1
ATOM 897 C CA . GLN A 1 113 ? 17.834 35.389 6.976 1.00 10.40 130 GLN A CA 1
ATOM 898 C C . GLN A 1 113 ? 18.671 35.392 8.263 1.00 10.75 130 GLN A C 1
ATOM 899 O O . GLN A 1 113 ? 18.947 36.448 8.803 1.00 10.42 130 GLN A O 1
ATOM 905 N N . ILE A 1 114 ? 19.089 34.214 8.719 1.00 10.44 131 ILE A N 1
ATOM 906 C CA . ILE A 1 114 ? 19.949 34.096 9.904 1.00 11.15 131 ILE A CA 1
ATOM 907 C C . ILE 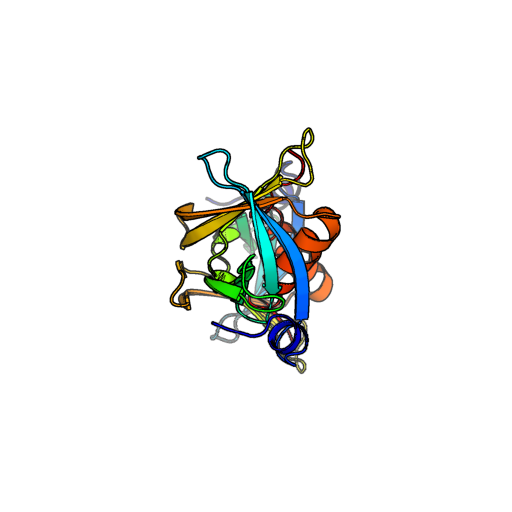A 1 114 ? 21.240 34.887 9.672 1.00 12.25 131 ILE A C 1
ATOM 908 O O . ILE A 1 114 ? 21.684 35.622 10.538 1.00 14.69 131 ILE A O 1
ATOM 913 N N A MET A 1 115 ? 21.834 34.723 8.485 0.50 14.10 132 MET A N 1
ATOM 914 N N B MET A 1 115 ? 21.831 34.726 8.484 0.50 14.12 132 MET A N 1
ATOM 915 C CA A MET A 1 115 ? 23.101 35.376 8.161 0.50 16.01 132 MET A CA 1
ATOM 916 C CA B MET A 1 115 ? 23.097 35.374 8.186 0.50 16.22 132 MET A CA 1
ATOM 917 C C A MET A 1 115 ? 22.925 36.901 8.179 0.50 14.74 132 MET A C 1
ATOM 918 C C B MET A 1 115 ? 22.923 36.901 8.185 0.50 14.99 132 MET A C 1
ATOM 919 O O A MET A 1 115 ? 23.824 37.623 8.603 0.50 17.68 132 MET A O 1
ATOM 920 O O B MET A 1 115 ? 23.823 37.623 8.604 0.50 17.98 132 MET A O 1
ATOM 929 N N . LYS A 1 116 ? 21.760 37.385 7.736 1.00 13.57 133 LYS A N 1
ATOM 930 C CA . LYS A 1 116 ? 21.497 38.831 7.685 1.00 15.44 133 LYS A CA 1
ATOM 931 C C . LYS A 1 116 ? 21.428 39.414 9.110 1.00 15.57 133 LYS A C 1
ATOM 932 O O . LYS A 1 116 ? 21.714 40.564 9.314 1.00 20.30 133 LYS A O 1
ATOM 938 N N . VAL A 1 117 ? 21.083 38.603 10.114 1.00 13.61 134 VAL A N 1
ATOM 939 C CA . VAL A 1 117 ? 21.095 39.088 11.503 1.00 14.75 134 VAL A CA 1
ATOM 940 C C . VAL A 1 117 ? 22.546 39.396 11.922 1.00 16.69 134 VAL A C 1
ATOM 941 O O . VAL A 1 117 ? 22.792 40.389 12.613 1.00 18.84 134 VAL A O 1
ATOM 945 N N . LEU A 1 118 ? 23.494 38.539 11.512 1.00 16.49 135 LEU A N 1
ATOM 946 C CA . LEU A 1 118 ? 24.902 38.638 11.885 1.00 20.32 135 LEU A CA 1
ATOM 947 C C . LEU A 1 118 ? 25.560 39.799 11.130 1.00 19.02 135 LEU A C 1
ATOM 948 O O . LEU A 1 118 ? 26.511 40.400 11.607 1.00 20.50 135 LEU A O 1
ATOM 953 N N . ASP A 1 119 ? 25.040 40.076 9.930 1.00 20.77 136 ASP A N 1
ATOM 954 C CA . ASP A 1 119 ? 25.727 40.854 8.901 1.00 24.46 136 ASP A CA 1
ATOM 955 C C . ASP A 1 119 ? 25.279 42.312 8.989 1.00 25.13 136 ASP A C 1
ATOM 956 O O . ASP A 1 119 ? 24.137 42.614 8.685 1.00 29.60 136 ASP A O 1
ATOM 961 N N . ALA A 1 120 ? 26.199 43.201 9.376 1.00 20.65 137 ALA A N 1
ATOM 962 C CA . ALA A 1 120 ? 26.009 44.646 9.246 1.00 21.20 137 ALA A CA 1
ATOM 963 C C . ALA A 1 120 ? 27.213 45.220 8.476 1.00 19.18 137 ALA A C 1
ATOM 964 O O . ALA A 1 120 ? 27.824 46.208 8.846 1.00 19.58 137 ALA A O 1
ATOM 966 N N . LEU A 1 121 ? 27.520 44.559 7.361 1.00 19.74 138 LEU A N 1
ATOM 967 C CA . LEU A 1 121 ? 28.559 44.975 6.440 1.00 20.82 138 LEU A CA 1
ATOM 968 C C . LEU A 1 121 ? 28.056 46.121 5.559 1.00 24.35 138 LEU A C 1
ATOM 969 O O . LEU A 1 121 ? 26.871 46.212 5.285 1.00 27.66 138 LEU A O 1
ATOM 974 N N . GLU A 1 122 ? 28.998 46.961 5.105 1.00 25.41 139 GLU A N 1
ATOM 975 C CA . GLU A 1 122 ? 28.737 48.074 4.190 1.00 30.12 139 GLU A CA 1
ATOM 976 C C . GLU A 1 122 ? 27.656 48.994 4.778 1.00 30.86 139 GLU A C 1
ATOM 977 O O . GLU A 1 122 ? 26.730 49.395 4.064 1.00 36.88 139 GLU A O 1
ATOM 983 N N . SER A 1 123 ? 27.766 49.308 6.078 1.00 31.00 140 SER A N 1
ATOM 984 C CA . SER A 1 123 ? 26.842 50.232 6.761 1.00 37.63 140 SER A CA 1
ATOM 985 C C . SER A 1 123 ? 27.150 51.682 6.354 1.00 40.85 140 SER A C 1
ATOM 986 O O . SER A 1 123 ? 26.264 52.528 6.220 1.00 44.31 140 SER A O 1
ATOM 990 N N . VAL B 1 2 ? 55.591 29.829 18.185 1.00 43.79 19 VAL B N 1
ATOM 991 C CA . VAL B 1 2 ? 55.951 30.378 16.844 1.00 42.40 19 VAL B CA 1
ATOM 992 C C . VAL B 1 2 ? 55.627 29.307 15.797 1.00 39.71 19 VAL B C 1
ATOM 993 O O . VAL B 1 2 ? 55.925 28.150 16.012 1.00 47.32 19 VAL B O 1
ATOM 997 N N . VAL B 1 3 ? 55.003 29.705 14.683 1.00 34.45 20 VAL B N 1
ATOM 998 C CA . VAL B 1 3 ? 54.626 28.771 13.624 1.00 35.78 20 VAL B CA 1
ATOM 999 C C . VAL B 1 3 ? 55.105 29.310 12.273 1.00 33.99 20 VAL B C 1
ATOM 1000 O O . VAL B 1 3 ? 55.358 30.504 12.125 1.00 32.67 20 VAL B O 1
ATOM 1004 N N . ASN B 1 4 ? 55.203 28.406 11.292 1.00 34.29 21 ASN B N 1
ATOM 1005 C CA . ASN B 1 4 ? 55.565 28.740 9.921 1.00 35.23 21 ASN B CA 1
ATOM 1006 C C . ASN B 1 4 ? 54.281 29.068 9.156 1.00 35.24 21 ASN B C 1
ATOM 1007 O O . ASN B 1 4 ? 53.378 28.242 9.100 1.00 39.06 21 ASN B O 1
ATOM 1012 N N . ILE B 1 5 ? 54.222 30.271 8.574 1.00 35.37 22 ILE B N 1
ATOM 1013 C CA . ILE B 1 5 ? 53.008 30.774 7.917 1.00 33.99 22 ILE B CA 1
ATOM 1014 C C . ILE B 1 5 ? 52.618 29.853 6.756 1.00 33.08 22 ILE B C 1
ATOM 1015 O O . ILE B 1 5 ? 51.449 29.456 6.647 1.00 36.95 22 ILE B O 1
ATOM 1020 N N . GLN B 1 6 ? 53.585 29.513 5.893 1.00 37.16 23 GLN B N 1
ATOM 1021 C CA . GLN B 1 6 ? 53.279 28.742 4.690 1.00 39.46 23 GLN B CA 1
ATOM 1022 C C . GLN B 1 6 ? 5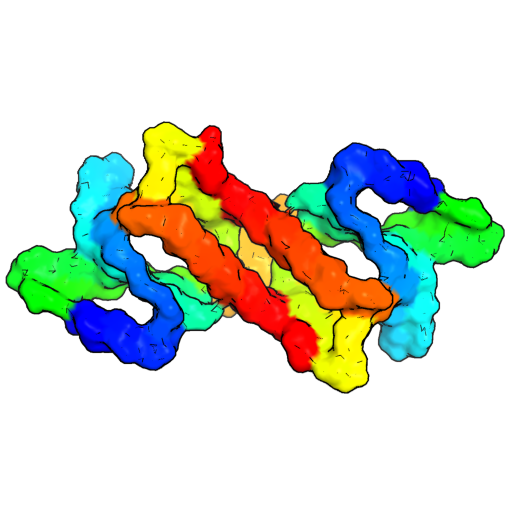2.771 27.345 5.074 1.00 40.00 23 GLN B C 1
ATOM 1023 O O . GLN B 1 6 ? 51.832 26.830 4.453 1.00 40.36 23 GLN B O 1
ATOM 1029 N N . THR B 1 7 ? 53.377 26.742 6.103 1.00 39.82 24 THR B N 1
ATOM 1030 C CA . THR B 1 7 ? 52.903 25.455 6.613 1.00 42.74 24 THR B CA 1
ATOM 1031 C C . THR B 1 7 ? 51.418 25.540 6.980 1.00 37.74 24 THR B C 1
ATOM 1032 O O . THR B 1 7 ? 50.626 24.657 6.645 1.00 39.04 24 THR B O 1
ATOM 1036 N N . TRP B 1 8 ? 51.049 26.604 7.702 1.00 32.44 25 TRP B N 1
ATOM 1037 C CA . TRP B 1 8 ? 49.684 26.746 8.190 1.00 29.94 25 TRP B CA 1
ATOM 1038 C C . TRP B 1 8 ? 48.704 26.993 7.035 1.00 28.94 25 TRP B C 1
ATOM 1039 O O . TRP B 1 8 ? 47.627 26.390 7.012 1.00 33.66 25 TRP B O 1
ATOM 1050 N N . ILE B 1 9 ? 49.075 27.846 6.074 1.00 29.23 26 ILE B N 1
ATOM 1051 C CA . ILE B 1 9 ? 48.222 28.120 4.913 1.00 31.21 26 ILE B CA 1
ATOM 1052 C C . ILE B 1 9 ? 47.907 26.803 4.189 1.00 33.91 26 ILE B C 1
ATOM 1053 O O . ILE B 1 9 ? 46.801 26.623 3.680 1.00 37.76 26 ILE B O 1
ATOM 1058 N N . ASN B 1 10 ? 48.903 25.906 4.125 1.00 37.86 27 ASN B N 1
ATOM 1059 C CA . ASN B 1 10 ? 48.829 24.686 3.319 1.00 38.35 27 ASN B CA 1
ATOM 1060 C C . ASN B 1 10 ? 48.149 23.534 4.079 1.00 40.90 27 ASN B C 1
ATOM 1061 O O . ASN B 1 10 ? 47.944 22.468 3.507 1.00 39.75 27 ASN B O 1
ATOM 1066 N N . LYS B 1 11 ? 47.805 23.735 5.357 1.00 43.24 28 LYS B N 1
ATOM 1067 C CA . LYS B 1 11 ? 47.153 22.677 6.144 1.00 44.36 28 LYS B CA 1
ATOM 1068 C C . LYS B 1 11 ? 45.840 22.263 5.478 1.00 42.47 28 LYS B C 1
ATOM 1069 O O . LYS B 1 11 ? 45.080 23.118 5.033 1.00 39.70 28 LYS B O 1
ATOM 1075 N N . PRO B 1 12 ? 45.555 20.941 5.375 1.00 46.46 29 PRO B N 1
ATOM 1076 C CA . PRO B 1 12 ? 44.313 20.445 4.771 1.00 43.92 29 PRO B CA 1
ATOM 1077 C C . PRO B 1 12 ? 43.010 20.965 5.399 1.00 38.29 29 PRO B C 1
ATOM 1078 O O . PRO B 1 12 ? 42.013 21.095 4.703 1.00 40.73 29 PRO B O 1
ATOM 1082 N N . ASP B 1 13 ? 43.038 21.235 6.708 1.00 35.64 30 ASP B N 1
ATOM 1083 C CA . ASP B 1 13 ? 41.888 21.753 7.464 1.00 37.26 30 ASP B CA 1
ATOM 1084 C C . ASP B 1 13 ? 41.554 23.207 7.086 1.00 31.39 30 ASP B C 1
ATOM 1085 O O . ASP B 1 13 ? 40.449 23.692 7.375 1.00 28.26 30 ASP B O 1
ATOM 1090 N N . VAL B 1 14 ? 42.524 23.941 6.529 1.00 28.40 31 VAL B N 1
ATOM 1091 C CA . VAL B 1 14 ? 42.315 25.347 6.229 1.00 24.91 31 VAL B CA 1
ATOM 1092 C C . VAL B 1 14 ? 41.521 25.455 4.928 1.00 24.99 31 VAL B C 1
ATOM 1093 O O . VAL B 1 14 ? 41.963 24.959 3.896 1.00 29.52 31 VAL B O 1
ATOM 1097 N N . LYS B 1 15 ? 40.349 26.098 5.011 1.00 23.77 32 LYS B N 1
ATOM 1098 C CA . LYS B 1 15 ? 39.445 26.285 3.878 1.00 21.90 32 LYS B CA 1
ATOM 1099 C C . LYS B 1 15 ? 39.700 27.630 3.196 1.00 23.62 32 LYS B C 1
ATOM 1100 O O . LYS B 1 15 ? 39.520 27.740 1.973 1.00 27.39 32 LYS B O 1
ATOM 1106 N N . HIS B 1 16 ? 40.082 28.648 3.981 1.00 22.06 33 HIS B N 1
ATOM 1107 C CA . HIS B 1 16 ? 40.270 30.009 3.481 1.00 22.07 33 HIS B CA 1
ATOM 1108 C C . HIS B 1 16 ? 41.471 30.674 4.160 1.00 22.53 33 HIS B C 1
ATOM 1109 O O . HIS B 1 16 ? 41.712 30.487 5.358 1.00 21.92 33 HIS B O 1
ATOM 1116 N N . HIS B 1 17 ? 42.183 31.481 3.372 1.00 22.47 34 HIS B N 1
ATOM 1117 C CA . HIS B 1 17 ? 43.339 32.245 3.804 1.00 23.25 34 HIS B CA 1
ATOM 1118 C C . HIS B 1 17 ? 43.193 33.686 3.314 1.00 22.46 34 HIS B C 1
ATOM 1119 O O . HIS B 1 17 ? 43.105 33.909 2.105 1.00 28.04 34 HIS B O 1
ATOM 1126 N N . PHE B 1 18 ? 43.184 34.642 4.255 1.00 23.50 35 PHE B N 1
ATOM 1127 C CA . PHE B 1 18 ? 43.110 36.052 3.930 1.00 22.59 35 PHE B CA 1
ATOM 1128 C C . PHE B 1 18 ? 44.264 36.787 4.600 1.00 21.75 35 PHE B C 1
ATOM 1129 O O . PHE B 1 18 ? 44.262 37.017 5.805 1.00 22.80 35 PHE B O 1
ATOM 1137 N N . PRO B 1 19 ? 45.283 37.208 3.825 1.00 21.98 36 PRO B N 1
ATOM 1138 C CA . PRO B 1 19 ? 46.246 38.180 4.331 1.00 20.24 36 PRO B CA 1
ATOM 1139 C C . PRO B 1 19 ? 45.515 39.479 4.678 1.00 18.98 36 PRO B C 1
ATOM 1140 O O . PRO B 1 19 ? 44.542 39.835 4.014 1.00 21.06 36 PRO B O 1
ATOM 1144 N N . CYS B 1 20 ? 45.974 40.145 5.732 1.00 17.24 37 CYS B N 1
ATOM 1145 C CA . CYS B 1 20 ? 45.275 41.319 6.272 1.00 16.67 37 CYS B CA 1
ATOM 1146 C C . CYS B 1 20 ? 46.204 42.033 7.259 1.00 15.71 37 CYS B C 1
ATOM 1147 O O . CYS B 1 20 ? 47.329 41.621 7.476 1.00 14.62 37 CYS B O 1
ATOM 1150 N N . LYS B 1 21 ? 45.731 43.143 7.816 1.00 14.51 38 LYS B N 1
ATOM 1151 C CA . LYS B 1 21 ? 46.320 43.741 9.000 1.00 15.60 38 LYS B CA 1
ATOM 1152 C C . LYS B 1 21 ? 45.287 43.718 10.133 1.00 15.21 38 LYS B C 1
ATOM 1153 O O . LYS B 1 21 ? 44.145 44.060 9.907 1.00 16.03 38 LYS B O 1
ATOM 1159 N N . GLU B 1 22 ? 45.748 43.331 11.318 1.00 15.40 39 GLU B N 1
ATOM 1160 C CA . GLU B 1 22 ? 44.897 43.485 12.495 1.00 14.12 39 GLU B CA 1
ATOM 1161 C C . GLU B 1 22 ? 45.018 44.931 12.955 1.00 13.40 39 GLU B C 1
ATOM 1162 O O . GLU B 1 22 ? 46.142 45.428 13.166 1.00 13.45 39 GLU B O 1
ATOM 1168 N N . VAL B 1 23 ? 43.860 45.585 13.137 1.00 12.90 40 VAL B N 1
ATOM 1169 C CA . VAL B 1 23 ? 43.782 46.963 13.525 1.00 14.09 40 VAL B CA 1
ATOM 1170 C C . VAL B 1 23 ? 43.496 47.044 15.031 1.00 13.49 40 VAL B C 1
ATOM 1171 O O . VAL B 1 23 ? 42.517 46.441 15.516 1.00 15.03 40 VAL B O 1
ATOM 1175 N N . LYS B 1 24 ? 44.314 47.808 15.754 1.00 14.83 41 LYS B N 1
ATOM 1176 C CA . LYS B 1 24 ? 44.083 48.069 17.195 1.00 19.11 41 LYS B CA 1
ATOM 1177 C C . LYS B 1 24 ? 43.588 49.508 17.388 1.00 24.65 41 LYS B C 1
ATOM 1178 O O . LYS B 1 24 ? 43.837 50.362 16.544 1.00 31.28 41 LYS B O 1
ATOM 1184 N N . GLU B 1 25 ? 42.925 49.769 18.525 1.00 32.22 42 GLU B N 1
ATOM 1185 C CA . GLU B 1 25 ? 42.447 51.115 18.885 1.00 36.99 42 GLU B CA 1
ATOM 1186 C C . GLU B 1 25 ? 43.612 52.105 18.952 1.00 42.75 42 GLU B C 1
ATOM 1187 O O . GLU B 1 25 ? 43.489 53.244 18.496 1.00 50.75 42 GLU B O 1
ATOM 1193 N N . SER B 1 26 ? 44.717 51.669 19.565 1.00 45.36 43 SER B N 1
ATOM 1194 C CA . SER B 1 26 ? 46.012 52.257 19.294 1.00 44.46 43 SER B CA 1
ATOM 1195 C C . SER B 1 26 ? 46.227 52.149 17.784 1.00 48.70 43 SER B C 1
ATOM 1196 O O . SER B 1 26 ? 46.013 51.087 17.225 1.00 66.79 43 SER B O 1
ATOM 1199 N N . GLY B 1 27 ? 46.655 53.225 17.126 1.00 47.54 44 GLY B N 1
ATOM 1200 C CA . GLY B 1 27 ? 46.802 53.225 15.669 1.00 36.11 44 GLY B CA 1
ATOM 1201 C C . GLY B 1 27 ? 47.635 52.070 15.110 1.00 29.53 44 GLY B C 1
ATOM 1202 O O . GLY B 1 27 ? 47.983 52.104 13.942 1.00 33.41 44 GLY B O 1
ATOM 1203 N N . HIS B 1 28 ? 47.948 51.043 15.917 1.00 22.53 45 HIS B N 1
ATOM 1204 C CA . HIS B 1 28 ? 48.810 49.925 15.480 1.00 16.97 45 HIS B CA 1
ATOM 1205 C C . HIS B 1 28 ? 48.055 49.047 14.475 1.00 15.52 45 HIS B C 1
ATOM 1206 O O . HIS B 1 28 ? 46.899 48.712 14.674 1.00 16.08 45 HIS B O 1
ATOM 1213 N N . MET B 1 29 ? 48.731 48.676 13.389 1.00 13.83 46 MET B N 1
ATOM 1214 C CA . MET B 1 29 ? 48.176 47.790 12.377 1.00 13.69 46 MET B CA 1
ATOM 1215 C C . MET B 1 29 ? 49.196 46.686 12.074 1.00 13.12 46 MET B C 1
ATOM 1216 O O . MET B 1 29 ? 50.313 46.958 11.572 1.00 14.89 46 MET B O 1
ATOM 1221 N N . PHE B 1 30 ? 48.868 45.456 12.470 1.00 11.88 47 PHE B N 1
ATOM 1222 C CA . PHE B 1 30 ? 49.837 44.348 12.434 1.00 11.62 47 PHE B CA 1
ATOM 1223 C C . PHE B 1 30 ? 49.603 43.475 11.214 1.00 13.57 47 PHE B C 1
ATOM 1224 O O . PHE B 1 30 ? 48.546 42.847 11.083 1.00 16.38 47 PHE B O 1
ATOM 1232 N N . PRO B 1 31 ? 50.586 43.330 10.301 1.00 15.32 48 PRO B N 1
ATOM 1233 C CA . PRO B 1 31 ? 50.458 42.345 9.231 1.00 16.06 48 PRO B CA 1
ATOM 1234 C C . PRO B 1 31 ? 50.164 40.955 9.791 1.00 17.16 48 PRO B C 1
ATOM 1235 O O . PRO B 1 31 ? 50.833 40.515 10.708 1.00 19.06 48 PRO B O 1
ATOM 1239 N N . SER B 1 32 ? 49.127 40.324 9.233 1.00 15.63 49 SER B N 1
ATOM 1240 C CA . SER B 1 32 ? 48.543 39.128 9.753 1.00 14.57 49 SER B CA 1
ATOM 1241 C C . SER B 1 32 ? 47.992 38.258 8.617 1.00 14.97 49 SER B C 1
ATOM 1242 O O . SER B 1 32 ? 47.933 38.653 7.452 1.00 15.08 49 SER B O 1
ATOM 1245 N N . HIS B 1 33 ? 47.527 37.071 9.014 1.00 16.33 50 HIS B N 1
ATOM 1246 C CA . HIS B 1 33 ? 46.879 36.112 8.140 1.00 17.07 50 HIS B CA 1
ATOM 1247 C C . HIS B 1 33 ? 45.694 35.502 8.887 1.00 17.37 50 HIS B C 1
ATOM 1248 O O . HIS B 1 33 ? 45.870 34.936 9.956 1.00 19.08 50 HIS B O 1
ATOM 1255 N N . LEU B 1 34 ? 44.503 35.622 8.290 1.00 17.10 51 LEU B N 1
ATOM 1256 C CA . LEU B 1 34 ? 43.328 34.923 8.784 1.00 16.31 51 LEU B CA 1
ATOM 1257 C C . LEU B 1 34 ? 43.254 33.568 8.092 1.00 16.58 51 LEU B C 1
ATOM 1258 O O . LEU B 1 34 ? 43.321 33.499 6.869 1.00 20.05 51 LEU B O 1
ATOM 1263 N N . LEU B 1 35 ? 43.179 32.516 8.896 1.00 17.04 52 LEU B N 1
ATOM 1264 C CA . LEU B 1 35 ? 42.980 31.167 8.402 1.00 17.39 52 LEU B CA 1
ATOM 1265 C C . LEU B 1 35 ? 41.665 30.640 8.976 1.00 17.63 52 LEU B C 1
ATOM 1266 O O . LEU B 1 35 ? 41.452 30.649 10.195 1.00 19.03 52 LEU B O 1
ATOM 1271 N N . VAL B 1 36 ? 40.785 30.219 8.079 1.00 17.58 53 VAL B N 1
ATOM 1272 C CA . VAL B 1 36 ? 39.441 29.734 8.448 1.00 17.73 53 VAL B CA 1
ATOM 1273 C C . VAL B 1 36 ? 39.374 28.233 8.178 1.00 17.05 53 VAL B C 1
ATOM 1274 O O . VAL B 1 36 ? 39.615 27.784 7.036 1.00 19.42 53 VAL B O 1
ATOM 1278 N N . THR B 1 37 ? 39.019 27.476 9.223 1.00 16.87 54 THR B N 1
ATOM 1279 C CA . THR B 1 37 ? 38.805 26.048 9.153 1.00 18.67 54 THR B CA 1
ATOM 1280 C C . THR B 1 37 ? 37.289 25.821 9.152 1.00 18.54 54 THR B C 1
ATOM 1281 O O . THR B 1 37 ? 36.510 26.783 9.064 1.00 18.01 54 THR B O 1
ATOM 1285 N N . ALA B 1 38 ? 36.869 24.559 9.263 1.00 19.55 55 ALA B N 1
ATOM 1286 C CA . ALA B 1 38 ? 35.452 24.239 9.318 1.00 20.09 55 ALA B CA 1
ATOM 1287 C C . ALA B 1 38 ? 34.857 24.731 10.640 1.00 18.20 55 ALA B C 1
ATOM 1288 O O . ALA B 1 38 ? 33.643 24.898 10.720 1.00 17.30 55 ALA B O 1
ATOM 1290 N N . THR B 1 39 ? 35.696 24.980 11.658 1.00 17.43 56 THR B N 1
ATOM 1291 C CA . THR B 1 39 ? 35.144 25.275 12.977 1.00 16.30 56 THR B CA 1
ATOM 1292 C C . THR B 1 39 ? 35.695 26.553 13.613 1.00 13.81 56 THR B C 1
ATOM 1293 O O . THR B 1 39 ? 35.047 27.072 14.532 1.00 13.53 56 THR B O 1
ATOM 1297 N N . HIS B 1 40 ? 36.863 27.045 13.168 1.00 13.56 57 HIS B N 1
ATOM 1298 C CA . HIS B 1 40 ? 37.528 28.163 13.842 1.00 13.14 57 HIS B CA 1
ATOM 1299 C C . HIS B 1 40 ? 38.100 29.160 12.829 1.00 13.56 57 HIS B C 1
ATOM 1300 O O . HIS B 1 40 ? 38.382 28.808 11.672 1.00 14.79 57 HIS B O 1
ATOM 1307 N N . MET B 1 41 ? 38.292 30.399 13.293 1.00 11.79 58 MET B N 1
ATOM 1308 C CA . MET B 1 41 ? 39.107 31.365 12.585 1.00 12.29 58 MET B CA 1
ATOM 1309 C C . MET B 1 41 ? 40.333 31.670 13.446 1.00 12.47 58 MET B C 1
ATOM 1310 O O . MET B 1 41 ? 40.215 31.998 14.625 1.00 13.05 58 MET B O 1
ATOM 1315 N N . TYR B 1 42 ? 41.499 31.531 12.826 1.00 13.89 59 TYR B N 1
ATOM 1316 C CA . TYR B 1 42 ? 42.787 31.832 13.423 1.00 14.06 59 TYR B CA 1
ATOM 1317 C C . TYR B 1 42 ? 43.316 33.135 12.830 1.00 14.36 59 TYR B C 1
ATOM 1318 O O . TYR B 1 42 ? 43.160 33.397 11.627 1.00 15.05 59 TYR B O 1
ATOM 1327 N N . CYS B 1 43 ? 43.966 33.928 13.672 1.00 13.92 60 CYS B N 1
ATOM 1328 C CA . CYS B 1 43 ? 44.750 35.018 13.192 1.00 12.82 60 CYS B CA 1
ATOM 1329 C C . CYS B 1 43 ? 46.212 34.753 13.545 1.00 14.36 60 CYS B C 1
ATOM 1330 O O . CYS B 1 43 ? 46.541 34.622 14.722 1.00 15.41 60 CYS B O 1
ATOM 1333 N N . LEU B 1 44 ? 47.050 34.644 12.505 1.00 16.16 61 LEU B N 1
ATOM 1334 C CA . LEU B 1 44 ? 48.497 34.536 12.632 1.00 17.36 61 LEU B CA 1
ATOM 1335 C C . LEU B 1 44 ? 49.104 35.917 12.418 1.00 17.98 61 LEU B C 1
ATOM 1336 O O . LEU B 1 44 ? 48.932 36.513 11.367 1.00 17.73 61 LEU B O 1
ATOM 1341 N N . ARG B 1 45 ? 49.808 36.416 13.429 1.00 17.67 62 ARG B N 1
ATOM 1342 C CA . ARG B 1 45 ? 50.449 37.702 13.331 1.00 16.56 62 ARG B CA 1
ATOM 1343 C C . ARG B 1 45 ? 51.911 37.507 12.933 1.00 17.21 62 ARG B C 1
ATOM 1344 O O . ARG B 1 45 ? 52.632 36.798 13.599 1.00 18.72 62 ARG B O 1
ATOM 1352 N N . GLU B 1 46 ? 52.323 38.168 11.853 1.00 18.67 63 GLU B N 1
ATOM 1353 C CA . GLU B 1 46 ? 53.684 38.034 11.336 1.00 20.19 63 GLU B CA 1
ATOM 1354 C C . GLU B 1 46 ? 54.666 38.551 12.392 1.00 20.38 63 GLU B C 1
ATOM 1355 O O . GLU B 1 46 ? 54.384 39.533 13.091 1.00 21.06 63 GLU B O 1
ATOM 1361 N N . ILE B 1 47 ? 55.797 37.847 12.524 1.00 22.68 64 ILE B N 1
ATOM 1362 C CA . ILE B 1 47 ? 56.960 38.320 13.249 1.00 23.53 64 ILE B CA 1
ATOM 1363 C C . ILE B 1 47 ? 57.896 38.979 12.230 1.00 27.15 64 ILE B C 1
ATOM 1364 O O . ILE B 1 47 ? 58.517 38.304 11.436 1.00 25.84 64 ILE B O 1
ATOM 1369 N N . VAL B 1 48 ? 57.947 40.309 12.246 1.00 27.42 65 VAL B N 1
ATOM 1370 C CA . VAL B 1 48 ? 58.614 41.090 11.202 1.00 28.16 65 VAL B CA 1
ATOM 1371 C C . VAL B 1 48 ? 60.108 40.745 11.157 1.00 25.62 65 VAL B C 1
ATOM 1372 O O . VAL B 1 48 ? 60.743 40.874 10.113 1.00 29.98 65 VAL B O 1
ATOM 1376 N N . SER B 1 49 ? 60.658 40.333 12.302 1.00 21.96 66 SER B N 1
ATOM 1377 C CA . SER B 1 49 ? 62.091 40.119 12.444 1.00 22.20 66 SER B CA 1
ATOM 1378 C C . SER B 1 49 ? 62.476 38.654 12.183 1.00 22.40 66 SER B C 1
ATOM 1379 O O . SER B 1 49 ? 63.644 38.302 12.287 1.00 24.11 66 SER B O 1
ATOM 1382 N N . ARG B 1 50 ? 61.495 37.801 11.860 1.00 24.16 67 ARG B N 1
ATOM 1383 C CA . ARG B 1 50 ? 61.737 36.402 11.526 1.00 26.53 67 ARG B CA 1
ATOM 1384 C C . ARG B 1 50 ? 60.917 36.037 10.288 1.00 28.63 67 ARG B C 1
ATOM 1385 O O . ARG B 1 50 ? 59.756 35.660 10.401 1.00 29.81 67 ARG B O 1
ATOM 1393 N N . LYS B 1 51 ? 61.536 36.144 9.110 1.00 32.96 68 LYS B N 1
ATOM 1394 C CA . LYS B 1 51 ? 60.833 35.988 7.837 1.00 36.36 68 LYS B CA 1
ATOM 1395 C C . LYS B 1 51 ? 60.084 34.649 7.825 1.00 35.26 68 LYS B C 1
ATOM 1396 O O . LYS B 1 51 ? 60.645 33.600 8.144 1.00 34.08 68 LYS B O 1
ATOM 1402 N N . GLY B 1 52 ? 58.795 34.707 7.484 1.00 32.62 69 GLY B N 1
ATOM 1403 C CA . GLY B 1 52 ? 58.000 33.525 7.224 1.00 32.21 69 GLY B CA 1
ATOM 1404 C C . GLY B 1 52 ? 57.373 32.925 8.476 1.00 33.67 69 GLY B C 1
ATOM 1405 O O . GLY B 1 52 ? 56.639 31.953 8.358 1.00 34.39 69 GLY B O 1
ATOM 1406 N N . LEU B 1 53 ? 57.621 33.508 9.661 1.00 29.32 70 LEU B N 1
ATOM 1407 C CA . LEU B 1 53 ? 57.096 32.965 10.907 1.00 28.63 70 LEU B CA 1
ATOM 1408 C C . LEU B 1 53 ? 56.037 33.915 11.478 1.00 27.24 70 LEU B C 1
ATOM 1409 O O . LEU B 1 53 ? 56.004 35.097 11.173 1.00 27.89 70 LEU B O 1
ATOM 1414 N N . ALA B 1 54 ? 55.194 33.360 12.348 1.00 29.71 71 ALA B N 1
ATOM 1415 C CA . ALA B 1 54 ? 54.098 34.089 12.990 1.00 28.49 71 ALA B CA 1
ATOM 1416 C C . ALA B 1 54 ? 53.839 33.517 14.387 1.00 29.36 71 ALA B C 1
ATOM 1417 O O . ALA B 1 54 ? 54.294 32.425 14.697 1.00 31.31 71 ALA B O 1
ATOM 1419 N N . TYR B 1 55 ? 53.130 34.290 15.218 1.00 25.10 72 TYR B N 1
ATOM 1420 C CA . TYR B 1 55 ? 52.489 33.781 16.432 1.00 27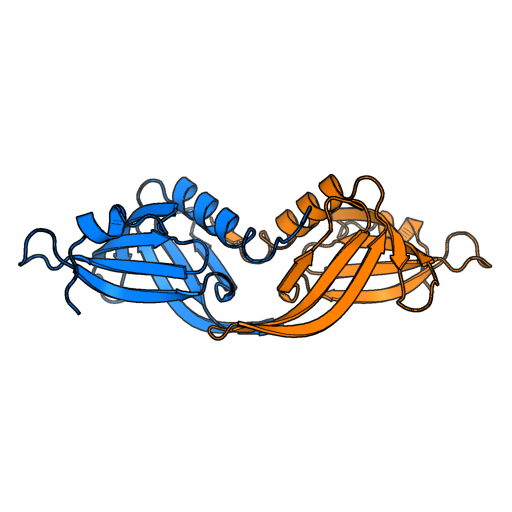.59 72 TYR B CA 1
ATOM 1421 C C . TYR B 1 55 ? 50.987 33.597 16.124 1.00 24.48 72 TYR B C 1
ATOM 1422 O O . TYR B 1 55 ? 50.412 34.322 15.299 1.00 21.46 72 TYR B O 1
ATOM 1431 N N . ILE B 1 56 ? 50.348 32.627 16.788 1.00 21.66 73 ILE B N 1
ATOM 1432 C CA . ILE B 1 56 ? 48.876 32.519 16.783 1.00 21.23 73 ILE B CA 1
ATOM 1433 C C . ILE B 1 56 ? 48.344 33.566 17.764 1.00 17.17 73 ILE B C 1
ATOM 1434 O O . ILE B 1 56 ? 48.472 33.421 18.970 1.00 21.92 73 ILE B O 1
ATOM 1439 N N . GLN B 1 57 ? 47.817 34.654 17.215 1.00 15.90 74 GLN B N 1
ATOM 1440 C CA . GLN B 1 57 ? 47.365 35.804 18.020 1.00 15.93 74 GLN B CA 1
ATOM 1441 C C . GLN B 1 57 ? 45.977 35.522 18.612 1.00 15.20 74 GLN B C 1
ATOM 1442 O O . GLN B 1 57 ? 45.649 35.980 19.708 1.00 16.50 74 GLN B O 1
ATOM 1448 N N . SER B 1 58 ? 45.152 34.787 17.870 1.00 14.87 75 SER B N 1
ATOM 1449 C CA . SER B 1 58 ? 43.791 34.514 18.286 1.00 16.00 75 SER B CA 1
ATOM 1450 C C . SER B 1 58 ? 43.279 33.266 17.573 1.00 14.32 75 SER B C 1
ATOM 1451 O O . SER B 1 58 ? 43.714 32.941 16.465 1.00 14.74 75 SER B O 1
ATOM 1454 N N . ARG B 1 59 ? 42.349 32.592 18.255 1.00 15.49 76 ARG B N 1
ATOM 1455 C CA . ARG B 1 59 ? 41.617 31.447 17.748 1.00 16.31 76 ARG B CA 1
ATOM 1456 C C . ARG B 1 59 ? 40.187 31.556 18.283 1.00 14.72 76 ARG B C 1
ATOM 1457 O O . ARG B 1 59 ? 39.965 31.508 19.497 1.00 18.16 76 ARG B O 1
ATOM 1465 N N . GLN B 1 60 ? 39.234 31.755 17.379 1.00 12.41 77 GLN B N 1
ATOM 1466 C CA . GLN B 1 60 ? 37.849 31.949 17.758 1.00 11.27 77 GLN B CA 1
ATOM 1467 C C . GLN B 1 60 ? 36.981 30.886 17.070 1.00 11.14 77 GLN B C 1
ATOM 1468 O O . GLN B 1 60 ? 37.114 30.643 15.869 1.00 11.49 77 GLN B O 1
ATOM 1474 N N . ALA B 1 61 ? 36.063 30.284 17.829 1.00 11.02 78 ALA B N 1
ATOM 1475 C CA . ALA B 1 61 ? 35.067 29.398 17.245 1.00 10.96 78 ALA B CA 1
ATOM 1476 C C . ALA B 1 61 ? 34.120 30.187 16.329 1.00 8.94 78 ALA B C 1
ATOM 1477 O O . ALA B 1 61 ? 33.577 31.207 16.720 1.00 10.12 78 ALA B O 1
ATOM 1479 N N . LEU B 1 62 ? 33.860 29.640 15.136 1.00 9.29 79 LEU B N 1
ATOM 1480 C CA . LEU B 1 62 ? 32.918 30.227 14.201 1.00 8.92 79 LEU B CA 1
ATOM 1481 C C . LEU B 1 62 ? 31.503 30.325 14.789 1.00 9.09 79 LEU B C 1
ATOM 1482 O O . LEU B 1 62 ? 30.807 31.321 14.542 1.00 8.65 79 LEU B O 1
ATOM 1487 N N . ASN B 1 63 ? 31.088 29.356 15.603 1.00 9.20 80 ASN B N 1
ATOM 1488 C CA . ASN B 1 63 ? 29.713 29.390 16.156 1.00 10.71 80 ASN B CA 1
ATOM 1489 C C . ASN B 1 63 ? 29.564 30.544 17.154 1.00 9.48 80 ASN B C 1
ATOM 1490 O O . ASN B 1 63 ? 28.427 30.932 17.464 1.00 12.46 80 ASN B O 1
ATOM 1495 N N . SER B 1 64 ? 30.693 31.099 17.628 1.00 8.57 81 SER B N 1
ATOM 1496 C CA . SER B 1 64 ? 30.679 32.230 18.599 1.00 8.35 81 SER B CA 1
ATOM 1497 C C . SER B 1 64 ? 30.706 33.620 17.947 1.00 6.65 81 SER B C 1
ATOM 1498 O O . SER B 1 64 ? 30.623 34.634 18.640 1.00 7.35 81 SER B O 1
ATOM 1501 N N . VAL B 1 65 ? 30.839 33.683 16.614 1.00 6.69 82 VAL B N 1
ATOM 1502 C CA . VAL B 1 65 ? 30.659 34.938 15.947 1.00 6.50 82 VAL B CA 1
ATOM 1503 C C . VAL B 1 65 ? 29.209 35.390 16.140 1.00 6.71 82 VAL B C 1
ATOM 1504 O O . VAL B 1 65 ? 28.273 34.599 15.846 1.00 7.99 82 VAL B O 1
ATOM 1508 N N . VAL B 1 66 ? 29.033 36.615 16.643 1.00 5.95 83 VAL B N 1
ATOM 1509 C CA . VAL B 1 66 ? 27.705 37.189 16.830 1.00 6.38 83 VAL B CA 1
ATOM 1510 C C . VAL B 1 66 ? 27.441 38.414 15.952 1.00 7.07 83 VAL B C 1
ATOM 1511 O O . VAL B 1 66 ? 26.287 38.772 15.725 1.00 9.01 83 VAL B O 1
ATOM 1515 N N . LYS B 1 67 ? 28.489 39.054 15.395 1.00 6.55 84 LYS B N 1
ATOM 1516 C CA . LYS B 1 67 ? 28.280 40.131 14.466 1.00 6.67 84 LYS B CA 1
ATOM 1517 C C . LYS B 1 67 ? 29.538 40.273 13.609 1.00 6.52 84 LYS B C 1
ATOM 1518 O O . LYS B 1 67 ? 30.637 40.063 14.101 1.00 6.37 84 LYS B O 1
ATOM 1524 N N . ILE B 1 68 ? 29.317 40.624 12.348 1.00 7.32 85 ILE B N 1
ATOM 1525 C CA . ILE B 1 68 ? 30.337 41.031 11.422 1.00 7.56 85 ILE B CA 1
ATOM 1526 C C . ILE B 1 68 ? 29.874 42.345 10.790 1.00 8.57 85 ILE B C 1
ATOM 1527 O O . ILE B 1 68 ? 28.814 42.386 10.166 1.00 11.28 85 ILE B O 1
ATOM 1532 N N . THR B 1 69 ? 30.658 43.410 10.977 1.00 8.48 86 THR B N 1
ATOM 1533 C CA . THR B 1 69 ? 30.265 44.758 10.576 1.00 9.73 86 THR B CA 1
ATOM 1534 C C . THR B 1 69 ? 31.364 45.434 9.768 1.00 9.54 86 THR B C 1
ATOM 1535 O O . THR B 1 69 ? 32.555 45.120 9.893 1.00 10.34 86 THR B O 1
ATOM 1539 N N . SER B 1 70 ? 30.933 46.365 8.924 1.00 11.56 87 SER B N 1
ATO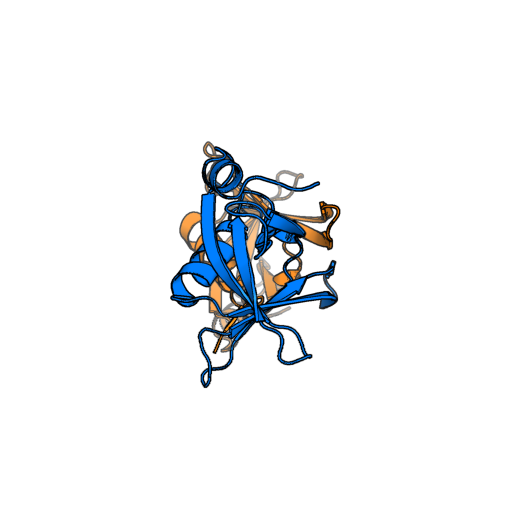M 1540 C CA . SER B 1 70 ? 31.846 47.280 8.222 1.00 13.38 87 SER B CA 1
ATOM 1541 C C . SER B 1 70 ? 31.063 48.534 7.839 1.00 17.22 87 SER B C 1
ATOM 1542 O O . SER B 1 70 ? 29.831 48.501 7.804 1.00 20.12 87 SER B O 1
ATOM 1545 N N . LYS B 1 71 ? 31.788 49.615 7.543 1.00 20.27 88 LYS B N 1
ATOM 1546 C CA . LYS B 1 71 ? 31.198 50.864 7.027 1.00 22.93 88 LYS B CA 1
ATOM 1547 C C . LYS B 1 71 ? 31.444 50.969 5.524 1.00 24.10 88 LYS B C 1
ATOM 1548 O O . LYS B 1 71 ? 32.526 50.638 5.052 1.00 23.87 88 LYS B O 1
ATOM 1554 N N . LYS B 1 72 ? 30.419 51.458 4.814 1.00 28.73 89 LYS B N 1
ATOM 1555 C CA . LYS B 1 72 ? 30.418 51.741 3.375 1.00 35.17 89 LYS B CA 1
ATOM 1556 C C . LYS B 1 72 ? 31.631 52.604 3.001 1.00 31.80 89 LYS B C 1
ATOM 1557 O O . LYS B 1 72 ? 32.278 52.372 1.970 1.00 35.87 89 LYS B O 1
ATOM 1563 N N . LYS B 1 73 ? 31.920 53.602 3.847 1.00 33.03 90 LYS B N 1
ATOM 1564 C CA . LYS B 1 73 ? 33.007 54.569 3.630 1.00 31.29 90 LYS B CA 1
ATOM 1565 C C . LYS B 1 73 ? 34.377 53.881 3.654 1.00 28.61 90 LYS B C 1
ATOM 1566 O O . LYS B 1 73 ? 35.328 54.411 3.101 1.00 34.04 90 LYS B O 1
ATOM 1572 N N . HIS B 1 74 ? 34.495 52.751 4.364 1.00 27.35 91 HIS B N 1
ATOM 1573 C CA . HIS B 1 74 ? 35.769 52.049 4.507 1.00 27.25 91 HIS B CA 1
ATOM 1574 C C . HIS B 1 74 ? 35.515 50.543 4.472 1.00 23.95 91 HIS B C 1
ATOM 1575 O O . HIS B 1 74 ? 35.647 49.857 5.490 1.00 19.20 91 HIS B O 1
ATOM 1582 N N . PRO B 1 75 ? 35.169 50.001 3.281 1.00 26.88 92 PRO B N 1
ATOM 1583 C CA . PRO B 1 75 ? 34.690 48.628 3.136 1.00 27.32 92 PRO B CA 1
ATOM 1584 C C . PRO B 1 75 ? 35.671 47.534 3.573 1.00 23.00 92 PRO B C 1
ATOM 1585 O O . PRO B 1 75 ? 35.245 46.436 3.899 1.00 26.70 92 PRO B O 1
ATOM 1589 N N . GLU B 1 76 ? 36.961 47.855 3.601 1.00 22.20 93 GLU B N 1
ATOM 1590 C CA . GLU B 1 76 ? 37.997 46.867 3.866 1.00 22.76 93 GLU B CA 1
ATOM 1591 C C . GLU B 1 76 ? 38.174 46.661 5.381 1.00 16.83 93 GLU B C 1
ATOM 1592 O O . GLU B 1 76 ? 38.796 45.674 5.769 1.00 15.20 93 GLU B O 1
ATOM 1598 N N . LEU B 1 77 ? 37.644 47.564 6.225 1.00 15.71 94 LEU B N 1
ATOM 1599 C CA . LEU B 1 77 ? 37.853 47.478 7.667 1.00 13.23 94 LEU B CA 1
ATOM 1600 C C . LEU B 1 77 ? 36.668 46.740 8.311 1.00 10.58 94 LEU B C 1
ATOM 1601 O O . LEU B 1 77 ? 35.582 47.306 8.482 1.00 11.68 94 LEU B O 1
ATOM 1606 N N . ILE B 1 78 ? 36.904 45.473 8.649 1.00 9.40 95 ILE B N 1
ATOM 1607 C CA . ILE B 1 78 ? 35.873 44.546 9.106 1.00 8.25 95 ILE B CA 1
ATOM 1608 C C . ILE B 1 78 ? 36.022 44.375 10.613 1.00 8.28 95 ILE B C 1
ATOM 1609 O O . ILE B 1 78 ? 37.100 44.101 11.110 1.00 9.30 95 ILE B O 1
ATOM 1614 N N . THR B 1 79 ? 34.884 44.469 11.320 1.00 6.66 96 THR B N 1
ATOM 1615 C CA . THR B 1 79 ? 34.823 44.157 12.735 1.00 6.06 96 THR B CA 1
ATOM 1616 C C . THR B 1 79 ? 34.144 42.800 12.927 1.00 6.29 96 THR B C 1
ATOM 1617 O O . THR B 1 79 ? 33.061 42.579 12.413 1.00 5.93 96 THR B O 1
ATOM 1621 N N . PHE B 1 80 ? 34.799 41.917 13.693 1.00 6.23 97 PHE B N 1
ATOM 1622 C CA . PHE B 1 80 ? 34.212 40.646 14.146 1.00 6.34 97 PHE B CA 1
ATOM 1623 C C . PHE B 1 80 ? 33.953 40.769 15.643 1.00 6.60 97 PHE B C 1
ATOM 1624 O O . PHE B 1 80 ? 34.821 41.152 16.404 1.00 7.72 97 PHE B O 1
ATOM 1632 N N . LYS B 1 81 ? 32.711 40.414 16.035 1.00 5.52 98 LYS B N 1
ATOM 1633 C CA . LYS B 1 81 ? 32.334 40.406 17.439 1.00 5.03 98 LYS B CA 1
ATOM 1634 C C . LYS B 1 81 ? 31.997 38.968 17.798 1.00 5.55 98 LYS B C 1
ATOM 1635 O O . LYS B 1 81 ? 31.307 38.279 17.038 1.00 5.46 98 LYS B O 1
ATOM 1641 N N . TYR B 1 82 ? 32.569 38.527 18.919 1.00 5.06 99 TYR B N 1
ATOM 1642 C CA . TYR B 1 82 ? 32.402 37.189 19.408 1.00 5.01 99 TYR B CA 1
ATOM 1643 C C . TYR B 1 82 ? 31.753 37.219 20.779 1.00 4.49 99 TYR B C 1
ATOM 1644 O O . TYR B 1 82 ? 31.995 38.153 21.550 1.00 4.64 99 TYR B O 1
ATOM 1653 N N . GLY B 1 83 ? 30.995 36.156 21.067 1.00 5.33 100 GLY B N 1
ATOM 1654 C CA . GLY B 1 83 ? 30.393 36.064 22.397 1.00 5.37 100 GLY B CA 1
ATOM 1655 C C . GLY B 1 83 ? 29.308 35.019 22.432 1.00 5.18 100 GLY B C 1
ATOM 1656 O O . GLY B 1 83 ? 29.415 33.979 21.799 1.00 6.42 100 GLY B O 1
ATOM 1657 N N . ASN B 1 84 ? 28.285 35.329 23.259 1.00 5.22 101 ASN B N 1
ATOM 1658 C CA . ASN B 1 84 ? 27.227 34.387 23.574 1.00 5.74 101 ASN B CA 1
ATOM 1659 C C . ASN B 1 84 ? 25.944 34.823 22.878 1.00 5.94 101 ASN B C 1
ATOM 1660 O O . ASN B 1 84 ? 25.693 36.017 22.708 1.00 6.77 101 ASN B O 1
ATOM 1665 N N . SER B 1 85 ? 25.164 33.833 22.462 1.00 5.91 102 SER B N 1
ATOM 1666 C CA . SER B 1 85 ? 23.868 34.054 21.820 1.00 6.40 102 SER B CA 1
ATOM 1667 C C . SER B 1 85 ? 22.802 33.274 2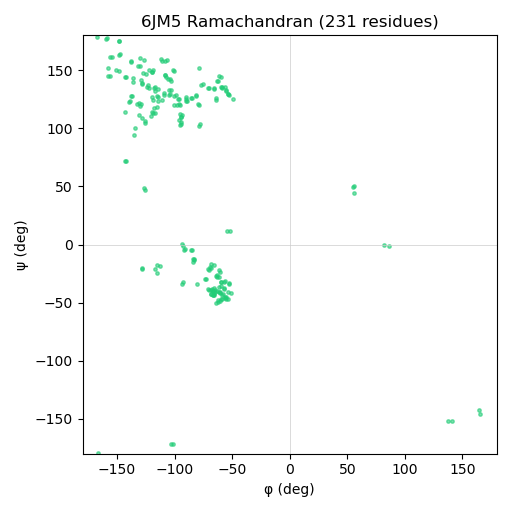2.593 1.00 6.18 102 SER B C 1
ATOM 1668 O O . SER B 1 85 ? 23.075 32.216 23.107 1.00 6.40 102 SER B O 1
ATOM 1671 N N . SER B 1 86 ? 21.602 33.840 22.637 1.00 6.61 103 SER B N 1
ATOM 1672 C CA . SER B 1 86 ? 20.463 33.204 23.325 1.00 7.81 103 SER B CA 1
ATOM 1673 C C . SER B 1 86 ? 19.178 33.817 22.758 1.00 8.12 103 SER B C 1
ATOM 1674 O O . SER B 1 86 ? 19.225 34.748 21.982 1.00 7.54 103 SER B O 1
ATOM 1677 N N . ALA B 1 87 ? 18.027 33.313 23.216 1.00 10.10 104 ALA B N 1
ATOM 1678 C CA . ALA B 1 87 ? 16.732 33.869 22.856 1.00 11.50 104 ALA B CA 1
ATOM 1679 C C . ALA B 1 87 ? 16.674 35.385 23.116 1.00 13.66 104 ALA B C 1
ATOM 1680 O O . ALA B 1 87 ? 15.979 36.113 22.398 1.00 19.10 104 ALA B O 1
ATOM 1682 N N . SER B 1 88 ? 17.355 35.857 24.161 1.00 14.88 105 SER B N 1
ATOM 1683 C CA . SER B 1 88 ? 17.242 37.244 24.601 1.00 16.45 105 SER B CA 1
ATOM 1684 C C . SER B 1 88 ? 18.177 38.183 23.815 1.00 13.77 105 SER B C 1
ATOM 1685 O O . SER B 1 88 ? 18.030 39.380 23.920 1.00 18.85 105 SER B O 1
ATOM 1688 N N . GLY B 1 89 ? 19.135 37.645 23.052 1.00 11.79 106 GLY B N 1
ATOM 1689 C CA . GLY B 1 89 ? 20.006 38.469 22.231 1.00 10.55 106 GLY B CA 1
ATOM 1690 C C . GLY B 1 89 ? 21.443 37.965 22.238 1.00 8.77 106 GLY B C 1
ATOM 1691 O O . GLY B 1 89 ? 21.696 36.756 22.423 1.00 9.33 106 GLY B O 1
ATOM 1692 N N . ILE B 1 90 ? 22.391 38.889 22.040 1.00 8.25 107 ILE B N 1
ATOM 1693 C CA . ILE B 1 90 ? 23.801 38.539 22.010 1.00 7.97 107 ILE B CA 1
ATOM 1694 C C . ILE B 1 90 ? 24.540 39.291 23.125 1.00 8.62 107 ILE B C 1
ATOM 1695 O O . ILE B 1 90 ? 24.134 40.371 23.548 1.00 11.45 107 ILE B O 1
ATOM 1700 N N . GLU B 1 91 ? 25.581 38.638 23.647 1.00 7.58 108 GLU B N 1
ATOM 1701 C CA . GLU B 1 91 ? 26.437 39.151 24.699 1.00 7.38 108 GLU B CA 1
ATOM 1702 C C . GLU B 1 91 ? 27.851 39.192 24.118 1.00 6.70 108 GLU B C 1
ATOM 1703 O O . GLU B 1 91 ? 28.398 38.126 23.822 1.00 7.59 108 GLU B O 1
ATOM 1709 N N . ILE B 1 92 ? 28.359 40.403 23.898 1.00 6.49 109 ILE B N 1
ATOM 1710 C CA . ILE B 1 92 ? 29.659 40.562 23.195 1.00 6.74 109 ILE B CA 1
ATOM 1711 C C . ILE B 1 92 ? 30.781 40.421 24.215 1.00 6.30 109 ILE B C 1
ATOM 1712 O O . ILE B 1 92 ? 30.812 41.150 25.203 1.00 7.43 109 ILE B O 1
ATOM 1717 N N . LEU B 1 93 ? 31.731 39.510 23.947 1.00 5.72 110 LEU B N 1
ATOM 1718 C CA . LEU B 1 93 ? 32.824 39.276 24.877 1.00 6.11 110 LEU B CA 1
ATOM 1719 C C . LEU B 1 93 ? 34.196 39.627 24.277 1.00 5.27 110 LEU B C 1
ATOM 1720 O O . LEU B 1 93 ? 35.136 39.847 25.011 1.00 5.69 110 LEU B O 1
ATOM 1725 N N . ALA B 1 94 ? 34.285 39.671 22.959 1.00 4.92 111 ALA B N 1
ATOM 1726 C CA . ALA B 1 94 ? 35.567 40.025 22.306 1.00 4.96 111 ALA B CA 1
ATOM 1727 C C . ALA B 1 94 ? 35.270 40.685 20.958 1.00 4.71 111 ALA B C 1
ATOM 1728 O O . ALA B 1 94 ? 34.310 40.332 20.281 1.00 5.24 111 ALA B O 1
ATOM 1730 N N . ILE B 1 95 ? 36.182 41.584 20.553 1.00 5.12 112 ILE B N 1
ATOM 1731 C CA . ILE B 1 95 ? 36.058 42.304 19.298 1.00 6.09 112 ILE B CA 1
ATOM 1732 C C . ILE B 1 95 ? 37.448 42.343 18.650 1.00 6.61 112 ILE B C 1
ATOM 1733 O O . ILE B 1 95 ? 38.398 42.758 19.292 1.00 7.95 112 ILE B O 1
ATOM 1738 N N . GLU B 1 96 ? 37.494 41.915 17.393 1.00 6.71 113 GLU B N 1
ATOM 1739 C CA . GLU B 1 96 ? 38.760 41.965 16.627 1.00 7.58 113 GLU B CA 1
ATOM 1740 C C . GLU B 1 96 ? 38.447 42.661 15.299 1.00 7.80 113 GLU B C 1
ATOM 1741 O O . GLU B 1 96 ? 37.427 42.432 14.676 1.00 9.55 113 GLU B O 1
ATOM 1747 N N . ARG B 1 97 ? 39.382 43.493 14.832 1.00 7.57 114 ARG B N 1
ATOM 1748 C CA . ARG B 1 97 ? 39.132 44.286 13.624 1.00 8.50 114 ARG B CA 1
ATOM 1749 C C . ARG B 1 97 ? 40.304 44.059 12.678 1.00 9.27 114 ARG B C 1
ATOM 1750 O O . ARG B 1 97 ? 41.436 44.013 13.147 1.00 9.63 114 ARG B O 1
ATOM 1758 N N . TYR B 1 98 ? 39.963 43.906 11.404 1.00 9.29 115 TYR B N 1
ATOM 1759 C CA . TYR B 1 98 ? 40.999 43.639 10.388 1.00 11.09 115 TYR B CA 1
ATOM 1760 C C . TYR B 1 98 ? 40.751 44.498 9.155 1.00 12.23 115 TYR B C 1
ATOM 1761 O O . TYR B 1 98 ? 39.630 44.695 8.721 1.00 15.06 115 TYR B O 1
ATOM 1770 N N . LEU B 1 99 ? 41.867 44.955 8.557 1.00 11.48 116 LEU B N 1
ATOM 1771 C CA . LEU B 1 99 ? 41.864 45.562 7.261 1.00 12.58 116 LEU B CA 1
ATOM 1772 C C . LEU B 1 99 ? 42.191 44.472 6.241 1.00 16.82 116 LEU B C 1
ATOM 1773 O O . LEU B 1 99 ? 43.322 43.970 6.224 1.00 14.83 116 LEU B O 1
ATOM 1778 N N . ILE B 1 100 ? 41.188 44.091 5.446 1.00 19.73 117 ILE B N 1
ATOM 1779 C CA . ILE B 1 100 ? 41.251 42.920 4.574 1.00 17.24 117 ILE B CA 1
ATOM 1780 C C . ILE B 1 100 ? 41.102 43.383 3.129 1.00 22.65 117 ILE B C 1
ATOM 1781 O O . ILE B 1 100 ? 40.039 43.857 2.738 1.00 23.85 117 ILE B O 1
ATOM 1786 N N . PRO B 1 101 ? 42.155 43.252 2.285 1.00 23.25 118 PRO B N 1
ATOM 1787 C CA . PRO B 1 101 ? 41.989 43.444 0.852 1.00 23.79 118 PRO B CA 1
ATOM 1788 C C . PRO B 1 101 ? 40.907 42.493 0.318 1.00 27.05 118 PRO B C 1
ATOM 1789 O O . PRO B 1 101 ? 40.882 41.312 0.685 1.00 27.21 118 PRO B O 1
ATOM 1793 N N . ASN B 1 102 ? 40.014 43.019 -0.528 1.00 28.39 119 ASN B N 1
ATOM 1794 C CA . ASN B 1 102 ? 38.876 42.254 -1.055 1.00 29.92 119 ASN B CA 1
ATOM 1795 C C . ASN B 1 102 ? 38.066 41.671 0.105 1.00 27.51 119 ASN B C 1
ATOM 1796 O O . ASN B 1 102 ? 37.737 40.480 0.095 1.00 29.82 119 ASN B O 1
ATOM 1801 N N . ALA B 1 103 ? 37.733 42.527 1.078 1.00 23.88 120 ALA B N 1
ATOM 1802 C CA . ALA B 1 103 ? 37.033 42.109 2.281 1.00 23.43 120 ALA B CA 1
ATOM 1803 C C . ALA B 1 103 ? 35.675 41.473 1.940 1.00 22.13 120 ALA B C 1
ATOM 1804 O O . ALA B 1 103 ? 35.228 40.600 2.652 1.00 24.14 120 ALA B O 1
ATOM 1806 N N . GLY B 1 104 ? 35.017 41.926 0.867 1.00 27.25 121 GLY B N 1
ATOM 1807 C CA . GLY B 1 104 ? 33.716 41.367 0.432 1.00 28.22 121 GLY B CA 1
ATOM 1808 C C . GLY B 1 104 ? 33.763 39.855 0.251 1.00 31.27 121 GLY B C 1
ATOM 1809 O O . GLY B 1 104 ? 32.869 39.129 0.721 1.00 33.44 121 GLY B O 1
ATOM 1810 N N . ASP B 1 105 ? 34.811 39.374 -0.431 1.00 33.01 122 ASP B N 1
ATOM 1811 C CA . ASP B 1 105 ? 34.985 37.946 -0.679 1.00 34.78 122 ASP B CA 1
ATOM 1812 C C . ASP B 1 105 ? 35.283 37.216 0.636 1.00 29.48 122 ASP B C 1
ATOM 1813 O O . ASP B 1 105 ? 34.787 36.112 0.851 1.00 26.37 122 ASP B O 1
ATOM 1818 N N . ALA B 1 106 ? 36.092 37.837 1.502 1.00 23.66 123 ALA B N 1
ATOM 1819 C CA . ALA B 1 106 ? 36.443 37.244 2.792 1.00 21.82 123 ALA B CA 1
ATOM 1820 C C . ALA B 1 106 ? 35.195 37.064 3.670 1.00 18.14 123 ALA B C 1
ATOM 1821 O O . ALA B 1 106 ? 34.988 36.002 4.241 1.00 17.90 123 ALA B O 1
ATOM 1823 N N . THR B 1 107 ? 34.388 38.122 3.805 1.00 19.58 124 THR B N 1
ATOM 1824 C CA . THR B 1 107 ? 33.238 38.092 4.696 1.00 19.09 124 THR B CA 1
ATOM 1825 C C . THR B 1 107 ? 32.204 37.100 4.152 1.00 18.47 124 THR B C 1
ATOM 1826 O O . THR B 1 107 ? 31.604 36.364 4.920 1.00 17.84 124 THR B O 1
ATOM 1830 N N . LYS B 1 108 ? 32.039 37.052 2.827 1.00 20.14 125 LYS B N 1
ATOM 1831 C CA . LYS B 1 108 ? 31.158 36.058 2.194 1.00 21.15 125 LYS B CA 1
ATOM 1832 C C . LYS B 1 108 ? 31.614 34.632 2.554 1.00 18.39 125 LYS B C 1
ATOM 1833 O O . LYS B 1 108 ? 30.785 33.765 2.917 1.00 19.82 125 LYS B O 1
ATOM 1839 N N . ALA B 1 109 ? 32.922 34.374 2.445 1.00 18.27 126 ALA B N 1
ATOM 1840 C CA . ALA B 1 109 ? 33.472 33.035 2.699 1.00 18.43 126 ALA B CA 1
ATOM 1841 C C . ALA B 1 109 ? 33.293 32.661 4.176 1.00 16.32 126 ALA B C 1
ATOM 1842 O O . ALA B 1 109 ? 32.943 31.533 4.515 1.00 14.93 126 ALA B O 1
ATOM 1844 N N . ILE B 1 110 ? 33.564 33.617 5.064 1.00 14.75 127 ILE B N 1
ATOM 1845 C CA . ILE B 1 110 ? 33.480 33.356 6.494 1.00 14.23 127 ILE B CA 1
ATOM 1846 C C . ILE B 1 110 ? 32.016 33.096 6.877 1.00 12.69 127 ILE B C 1
ATOM 1847 O O . ILE B 1 110 ? 31.739 32.163 7.607 1.00 12.27 127 ILE B O 1
ATOM 1852 N N . LYS B 1 111 ? 31.093 33.903 6.356 1.00 12.78 128 LYS B N 1
ATOM 1853 C CA . LYS B 1 111 ? 29.667 33.703 6.616 1.00 14.34 128 LYS B CA 1
ATOM 1854 C C . LYS B 1 111 ? 29.224 32.325 6.095 1.00 14.00 128 LYS B C 1
ATOM 1855 O O . LYS B 1 111 ? 28.477 31.638 6.754 1.00 15.89 128 LYS B O 1
ATOM 1861 N N . GLN B 1 112 ? 29.699 31.927 4.911 1.00 15.23 129 GLN B N 1
ATOM 1862 C CA . GLN B 1 112 ? 29.409 30.592 4.350 1.00 17.86 129 GLN B CA 1
ATOM 1863 C C . GLN B 1 112 ? 29.878 29.503 5.325 1.00 14.22 129 GLN B C 1
ATOM 1864 O O . GLN B 1 112 ? 29.168 28.542 5.578 1.00 16.03 129 GLN B O 1
ATOM 1870 N N . GLN B 1 113 ? 31.059 29.680 5.910 1.00 13.71 130 GLN B N 1
ATOM 1871 C CA . GLN B 1 113 ? 31.612 28.676 6.774 1.00 13.10 130 GLN B CA 1
ATOM 1872 C C . GLN B 1 113 ? 30.814 28.608 8.079 1.00 12.58 130 GLN B C 1
ATOM 1873 O O . GLN B 1 113 ? 30.571 27.526 8.588 1.00 14.01 130 GLN B O 1
ATOM 1879 N N . ILE B 1 114 ? 30.413 29.778 8.580 1.00 12.41 131 ILE B N 1
ATOM 1880 C CA . ILE B 1 114 ? 29.590 29.834 9.806 1.00 13.06 131 ILE B CA 1
ATOM 1881 C C . ILE B 1 114 ? 28.296 29.047 9.576 1.00 13.20 131 ILE B C 1
ATOM 1882 O O . ILE B 1 114 ? 27.858 28.280 10.443 1.00 14.57 131 ILE B O 1
ATOM 1887 N N A MET B 1 115 ? 27.667 29.261 8.416 0.50 13.70 132 MET B N 1
ATOM 1888 N N B MET B 1 115 ? 27.670 29.237 8.412 0.50 14.38 132 MET B N 1
ATOM 1889 C CA A MET B 1 115 ? 26.396 28.621 8.112 0.50 15.18 132 MET B CA 1
ATOM 1890 C CA B MET B 1 115 ? 26.375 28.625 8.176 0.50 15.91 132 MET B CA 1
ATOM 1891 C C A MET B 1 115 ? 26.566 27.094 8.070 0.50 15.25 132 MET B C 1
ATOM 1892 C C B MET B 1 115 ? 26.526 27.106 7.953 0.50 16.04 132 MET B C 1
ATOM 1893 O O A MET B 1 115 ? 25.664 26.349 8.478 0.50 17.62 132 MET B O 1
ATOM 1894 O O B MET B 1 115 ? 25.561 26.366 8.123 0.50 19.51 132 MET B O 1
ATOM 1903 N N . LYS B 1 116 ? 27.728 26.632 7.598 1.00 15.75 133 LYS B N 1
ATOM 1904 C CA . LYS B 1 116 ? 27.989 25.187 7.472 1.00 18.49 133 LYS B CA 1
ATOM 1905 C C . LYS B 1 116 ? 28.065 24.536 8.863 1.00 17.04 133 LYS B C 1
ATOM 1906 O O . LYS B 1 116 ? 27.749 23.370 9.002 1.00 19.12 133 LYS B O 1
ATOM 1912 N N . VAL B 1 117 ? 28.439 25.298 9.893 1.00 15.24 134 VAL B N 1
ATOM 1913 C CA . VAL B 1 117 ? 28.404 24.766 11.260 1.00 17.75 134 VAL B CA 1
ATOM 1914 C C . VAL B 1 117 ? 26.944 24.456 11.683 1.00 19.51 134 VAL B C 1
ATOM 1915 O O . VAL B 1 117 ? 26.686 23.448 12.338 1.00 19.95 134 VAL B O 1
ATOM 1919 N N . LEU B 1 118 ? 25.990 25.332 11.330 1.00 18.87 135 LEU B N 1
ATOM 1920 C CA . LEU B 1 118 ? 24.558 25.184 11.709 1.00 21.85 135 LEU B CA 1
ATOM 1921 C C . LEU B 1 118 ? 23.919 24.048 10.904 1.00 18.34 135 LEU B C 1
ATOM 1922 O O . LEU B 1 118 ? 22.974 23.404 11.352 1.00 16.91 135 LEU B O 1
ATOM 1927 N N . ASP B 1 119 ? 24.441 23.837 9.688 1.00 19.85 136 ASP B N 1
ATOM 1928 C CA . ASP B 1 119 ? 23.744 23.092 8.628 1.00 25.30 136 ASP B CA 1
ATOM 1929 C C . ASP B 1 119 ? 24.179 21.622 8.674 1.00 25.36 136 ASP B C 1
ATOM 1930 O O . ASP B 1 119 ? 25.316 21.317 8.351 1.00 30.92 136 ASP B O 1
ATOM 1935 N N . ALA B 1 120 ? 23.255 20.734 9.056 1.00 25.70 137 ALA B N 1
ATOM 1936 C CA . ALA B 1 120 ? 23.434 19.294 8.928 1.00 25.81 137 ALA B CA 1
ATOM 1937 C C . ALA B 1 120 ? 22.239 18.718 8.150 1.00 21.69 137 ALA B C 1
ATOM 1938 O O . ALA B 1 120 ? 21.657 17.708 8.507 1.00 22.17 137 ALA B O 1
ATOM 1940 N N . LEU B 1 121 ? 21.913 19.391 7.045 1.00 23.08 138 LEU B N 1
ATOM 1941 C CA . LEU B 1 121 ? 20.872 18.970 6.132 1.00 21.95 138 LEU B CA 1
ATOM 1942 C C . LEU B 1 121 ? 21.395 17.823 5.258 1.00 25.77 138 LEU B C 1
ATOM 1943 O O . LEU B 1 121 ? 22.549 17.842 4.879 1.00 32.22 138 LEU B O 1
ATOM 1948 N N . GLU B 1 122 ? 20.542 16.811 5.069 1.00 32.05 139 GLU B N 1
ATOM 1949 C CA . GLU B 1 122 ? 20.789 15.527 4.374 1.00 33.54 139 GLU B CA 1
ATOM 1950 C C . GLU B 1 122 ? 22.040 14.847 4.947 1.00 38.36 139 GLU B C 1
ATOM 1951 O O . GLU B 1 122 ? 21.933 13.882 5.716 1.00 42.41 139 GLU B O 1
#

Foldseek 3Di:
DKDFQVVLCPDPQFPDKFFWWWQDPPRDTFTWIWTDGLFWIWIWTDDPVDPRITDGPDIGTLLQFQDWDDDPVQRQKIKTFGADQDPVGTDTDDIIIIRTDPVVVVVVVSVVSSVSVVDPPPD/DAFQVVLCPDPQFPDKFFWWWQDPPRDTFTWIWTDGLFWIWIWTDDPVDPRHTDGPDIGTLLQFQDWDDDPVQRQKIKTFGADQDPVGTDTDDIIIIRTVVVVVVVVVSVVSSVSVVDPDD

Sequence (244 aa):
EVVNIQTWINKPDVKHHFPCKEVKESGHMFPSHLLVTATHMYCLREIVSRKGLAYIQSSRQALNSVVKITSKKKHPELITFKYGNSSASGIEILAIERYLIPNAGDATKAIKQQIMMKVLDALESVVNIQTWINKPDVKHHFPCKEVKESGHMFPSHLLVTATHMYCLREIVSRKGLAYIQSRQALNSVVKITSKKKHPELITFKYGNSSASGIEILAIERYLIPNAGDATKAIKQQIMMKVLDALE

Organism: Homo sapiens (NCBI:txid9606)

B-factor: mean 21.45, std 12.96, range [4.49, 78.25]

InterPro domains:
  IPR000195 Rab-GAP-TBC domain [PF00566] (48-245)
  IPR000195 Rab-GAP-TBC domain [PS50086] (44-225)
  IPR000195 Rab-GAP-TBC domain [SM00164] (41-249)
  IPR001763 Rhodanese-like domain [PF00581] (331-438)
  IPR001763 Rhodanese-like domain [PS50206] (334-446)
  IPR035969 Rab-GAP-TBC domain superfamily [SSF47923] (40-183)
  IPR035969 Rab-GAP-TBC domain superfamily [SSF47923] (169-285)
  IPR036873 Rhodanese-like domain superfamily [G3DSA:3.40.250.10] (320-447)
  IPR036873 Rhodanese-like domain superfamily [SSF52821] (329-441)
  IPR039755 TBC1 domain family member 23 [PTHR13297] (11-695)
  IPR045799 TBC1 domain family member 23, C-terminal domain [PF19430] (451-676)

GO terms:
  GO:0005515 protein binding (F, IPI)
  GO:0005802 trans-Golgi network (C, IDA)
  GO:0031410 cytoplasmic vesicle (C, IDA)
  GO:0071203 WASH complex (C, IDA)
  GO:0099041 vesicle tethering to Golgi (P, IDA)
  GO:0042147 retrograde transport, endosome to Golgi (P, IMP)
  GO:0007420 brain development (P, IMP)
  GO:0005794 Golgi apparatus (C, IDA)

Secondary structure (DSSP, 8-state):
-EEEHHHHHT-TT--EEEEEEEE-SSS-EEEEEEEE-SSEEEEEEE-TTSTTEEEEEEEEEGGGEEEEEEETTEEEEEEEEEEEEETTEEEEEEEEEEE-TTHHHHHHHHHHHHHHHHEETT-/-EEHHHHHT-TT--EEEEEEEE-SSS-EEEEEEEE-SSEEEEEEE-TTSTTEEEEEEEEEGGGEEEEEEETTEEEEEEEEEEEEETTEEEEEEEEEEE-TTHHHHHHHHHHHHHHHHEE--